Protein AF-A0A7G9GNE5-F1 (afdb_monomer)

Mean predicted aligned error: 10.62 Å

Radius of gyration: 16.74 Å; Cα contacts (8 Å, |Δi|>4): 418; chains: 1; bounding box: 44×51×43 Å

Organism: NCBI:txid2764325

Foldseek 3Di:
DDWDFKWKKKFWDQAQQPFQKKWKAQCPPDDPGGGQDIDGRLRARGKMKMKMWTWDADPVVRDIDIWIKIKIKGFHPVDDDAFPDKDKTWNDFQRQWMWIATPQDIDIAGQPDHGWTWMWMFGHDVPDGGMIMTMGIAHDVVRPDSVRVVVRVCVNSVNDDTDIGIDGPVHDPPPVNDPVVPVPPDDPD

Structure (mmCIF, N/CA/C/O backbone):
data_AF-A0A7G9GNE5-F1
#
_entry.id   AF-A0A7G9GNE5-F1
#
loop_
_atom_site.group_PDB
_atom_site.id
_atom_site.type_symbol
_atom_site.label_atom_id
_atom_site.label_alt_id
_atom_site.label_comp_id
_atom_site.label_asym_id
_atom_site.label_entity_id
_atom_site.label_seq_id
_atom_site.pdbx_PDB_ins_code
_atom_site.Cartn_x
_atom_site.Cartn_y
_atom_site.Cartn_z
_atom_site.occupancy
_atom_site.B_iso_or_equiv
_atom_site.auth_seq_id
_atom_site.auth_comp_id
_atom_site.auth_asym_id
_atom_site.auth_atom_id
_atom_site.pdbx_PDB_model_num
ATOM 1 N N . MET A 1 1 ? 23.390 -4.886 -0.343 1.00 56.59 1 MET A N 1
ATOM 2 C CA . MET A 1 1 ? 22.646 -3.849 -1.077 1.00 56.59 1 MET A CA 1
ATOM 3 C C . MET A 1 1 ? 22.864 -2.515 -0.390 1.00 56.59 1 MET A C 1
ATOM 5 O O . MET A 1 1 ? 22.789 -2.462 0.836 1.00 56.59 1 MET A O 1
ATOM 9 N N . LYS A 1 2 ? 23.207 -1.475 -1.150 1.00 49.84 2 LYS A N 1
ATOM 10 C CA . LYS A 1 2 ? 23.483 -0.126 -0.638 1.00 49.84 2 LYS A CA 1
ATOM 11 C C . LYS A 1 2 ? 22.594 0.885 -1.363 1.00 49.84 2 LYS A C 1
ATOM 13 O O . LYS A 1 2 ? 22.536 0.848 -2.586 1.00 49.84 2 LYS A O 1
ATOM 18 N N . ILE A 1 3 ? 21.954 1.791 -0.624 1.00 51.88 3 ILE A N 1
ATOM 19 C CA . ILE A 1 3 ? 21.181 2.906 -1.195 1.00 51.88 3 ILE A CA 1
ATOM 20 C C . ILE A 1 3 ? 22.150 4.032 -1.576 1.00 51.88 3 ILE A C 1
ATOM 22 O O . ILE A 1 3 ? 23.043 4.382 -0.795 1.00 51.88 3 ILE A O 1
ATOM 26 N N . ILE A 1 4 ? 22.006 4.569 -2.786 1.00 42.31 4 ILE A N 1
ATOM 27 C CA . ILE A 1 4 ? 22.879 5.618 -3.338 1.00 42.31 4 ILE A CA 1
ATOM 28 C C . ILE A 1 4 ? 22.148 6.957 -3.466 1.00 42.31 4 ILE A C 1
ATOM 30 O O . ILE A 1 4 ? 22.751 8.003 -3.231 1.00 42.31 4 ILE A O 1
ATOM 34 N N . HIS A 1 5 ? 20.867 6.931 -3.818 1.00 52.50 5 HIS A N 1
ATOM 35 C CA . HIS A 1 5 ? 20.015 8.109 -3.944 1.00 52.50 5 HIS A CA 1
ATOM 36 C C . HIS A 1 5 ? 18.596 7.739 -3.521 1.00 52.50 5 HIS A C 1
ATOM 38 O O . HIS A 1 5 ? 18.191 6.597 -3.730 1.00 52.50 5 HIS A O 1
ATOM 44 N N . GLN A 1 6 ? 17.865 8.683 -2.936 1.00 48.88 6 GLN A N 1
ATOM 45 C CA . GLN A 1 6 ? 16.481 8.491 -2.531 1.00 48.88 6 GLN A CA 1
ATOM 46 C C . GLN A 1 6 ? 15.666 9.759 -2.853 1.00 48.88 6 GLN A C 1
ATOM 48 O O . GLN A 1 6 ? 16.194 10.874 -2.882 1.00 48.88 6 GLN A O 1
ATOM 53 N N . LYS A 1 7 ? 14.387 9.579 -3.193 1.00 50.56 7 LYS A N 1
ATOM 54 C CA . LYS A 1 7 ? 13.419 10.646 -3.484 1.00 50.56 7 LYS A CA 1
ATOM 55 C C . LYS A 1 7 ? 12.065 10.266 -2.885 1.00 50.56 7 LYS A C 1
ATOM 57 O O . LYS A 1 7 ? 11.635 9.134 -3.076 1.00 50.56 7 LYS A O 1
ATOM 62 N N . VAL A 1 8 ? 11.380 11.193 -2.204 1.00 53.19 8 VAL A N 1
ATOM 63 C CA . VAL A 1 8 ? 10.098 10.918 -1.522 1.00 53.19 8 VAL A CA 1
ATOM 64 C C . VAL A 1 8 ? 9.007 11.923 -1.896 1.00 53.19 8 VAL A C 1
ATOM 66 O O . VAL A 1 8 ? 9.023 13.080 -1.492 1.00 53.19 8 VAL A O 1
ATOM 69 N N . GLU A 1 9 ? 7.972 11.473 -2.586 1.00 51.28 9 GLU A N 1
ATOM 70 C CA . GLU A 1 9 ? 6.743 12.241 -2.797 1.00 51.28 9 GLU A CA 1
ATOM 71 C C . GLU A 1 9 ? 5.750 11.912 -1.681 1.00 51.28 9 GLU A C 1
ATOM 73 O O . GLU A 1 9 ? 5.607 10.749 -1.328 1.00 51.28 9 GLU A O 1
ATOM 78 N N . ALA A 1 10 ? 5.079 12.898 -1.083 1.00 52.22 10 ALA A N 1
ATOM 79 C CA . ALA A 1 10 ? 4.202 12.675 0.067 1.00 52.22 10 ALA A CA 1
ATOM 80 C C . ALA A 1 10 ? 2.921 13.512 -0.004 1.00 52.22 10 ALA A C 1
ATOM 82 O O . ALA A 1 10 ? 2.914 14.672 -0.417 1.00 52.22 10 ALA A O 1
ATOM 83 N N . TYR A 1 11 ? 1.819 12.923 0.458 1.00 58.09 11 TYR A N 1
ATOM 84 C CA . TYR A 1 11 ? 0.476 13.484 0.342 1.00 58.09 11 TYR A CA 1
ATOM 85 C C . TYR A 1 11 ? -0.173 13.628 1.722 1.00 58.09 11 TYR A C 1
ATOM 87 O O . TYR A 1 11 ? -0.801 12.686 2.218 1.00 58.09 11 TYR A O 1
ATOM 95 N N . PRO A 1 12 ? -0.054 14.800 2.366 1.00 49.16 12 PRO A N 1
ATOM 96 C CA . PRO A 1 12 ? -0.695 15.042 3.648 1.00 49.16 12 PRO A CA 1
ATOM 97 C C . PRO A 1 12 ? -2.181 15.359 3.438 1.00 49.16 12 PRO A C 1
ATOM 99 O O . PRO A 1 12 ? -2.558 16.488 3.130 1.00 49.16 12 PRO A O 1
ATOM 102 N N . SER A 1 13 ? -3.051 14.362 3.605 1.00 48.12 13 SER A N 1
ATOM 103 C CA . SER A 1 13 ? -4.505 14.550 3.521 1.00 48.12 13 SER A CA 1
ATOM 104 C C . SER A 1 13 ? -5.177 14.190 4.845 1.00 48.12 13 SER A C 1
ATOM 106 O O . SER A 1 13 ? -5.329 13.026 5.196 1.00 48.12 13 SER A O 1
ATOM 108 N N . ARG A 1 14 ? -5.660 15.193 5.589 1.00 51.28 14 ARG A N 1
ATOM 109 C CA . ARG A 1 14 ? -6.443 14.982 6.824 1.00 51.28 14 ARG A CA 1
ATOM 110 C C . ARG A 1 14 ? -7.908 14.667 6.493 1.00 51.28 14 ARG A C 1
ATOM 112 O O . ARG A 1 14 ? -8.786 15.498 6.728 1.00 51.28 14 ARG A O 1
ATOM 119 N N . ILE A 1 15 ? -8.183 13.486 5.946 1.00 54.56 15 ILE A N 1
ATOM 120 C CA . ILE A 1 15 ? -9.542 13.034 5.599 1.00 54.56 15 ILE A CA 1
ATOM 121 C C . ILE A 1 15 ? -9.921 11.856 6.502 1.00 54.56 15 ILE A C 1
ATOM 123 O O . ILE A 1 15 ? -9.098 10.988 6.771 1.00 54.56 15 ILE A O 1
ATOM 127 N N . ARG A 1 16 ? -11.170 11.831 6.992 1.00 59.22 16 ARG A N 1
ATOM 128 C CA . ARG A 1 16 ? -11.714 10.659 7.694 1.00 59.22 16 ARG A CA 1
ATOM 129 C C . ARG A 1 16 ? -11.625 9.458 6.754 1.00 59.22 16 ARG A C 1
ATOM 131 O O . ARG A 1 16 ? -12.081 9.580 5.619 1.00 59.22 16 ARG A O 1
ATOM 138 N N . LEU A 1 17 ? -11.060 8.345 7.227 1.00 66.94 17 LEU A N 1
ATOM 139 C CA . LEU A 1 17 ? -10.798 7.186 6.382 1.00 66.94 17 LEU A CA 1
ATOM 140 C C . LEU A 1 17 ? -12.105 6.737 5.708 1.00 66.94 17 LEU A C 1
ATOM 142 O O . LEU A 1 17 ? -13.076 6.456 6.418 1.00 66.94 17 LEU A O 1
ATOM 146 N N . PRO A 1 18 ? -12.164 6.715 4.366 1.00 67.81 18 PRO A N 1
ATOM 147 C CA . PRO A 1 18 ? -13.336 6.210 3.675 1.00 67.81 18 PRO A CA 1
ATOM 148 C C . PRO A 1 18 ? -13.385 4.683 3.704 1.00 67.81 18 PRO A C 1
ATOM 150 O O . PRO A 1 18 ? -14.471 4.170 3.512 1.00 67.81 18 PRO A O 1
ATOM 153 N N . VAL A 1 19 ? -12.251 4.009 3.940 1.00 73.12 19 VAL A N 1
ATOM 154 C CA . VAL A 1 19 ? -12.068 2.552 3.892 1.00 73.12 19 VAL A CA 1
ATOM 155 C C . VAL A 1 19 ? -12.397 1.901 5.241 1.00 73.12 19 VAL A C 1
ATOM 157 O O . VAL A 1 19 ? -11.771 2.204 6.255 1.00 73.12 19 VAL A O 1
ATOM 160 N N . ASP A 1 20 ? -13.353 0.984 5.261 1.00 84.38 20 ASP A N 1
ATOM 161 C CA . ASP A 1 20 ? -13.686 0.135 6.412 1.00 84.38 20 ASP A CA 1
ATOM 162 C C . ASP A 1 20 ? -13.191 -1.306 6.218 1.00 84.38 20 ASP A C 1
ATOM 164 O O . ASP A 1 20 ? -12.903 -1.992 7.203 1.00 84.38 20 ASP A O 1
ATOM 168 N N . TYR A 1 21 ? -13.033 -1.726 4.959 1.00 87.81 21 TYR A N 1
ATOM 169 C CA . TYR A 1 21 ? -12.538 -3.034 4.544 1.00 87.81 21 TYR A CA 1
ATOM 170 C C . TYR A 1 21 ? -11.289 -2.901 3.674 1.00 87.81 21 TYR A C 1
ATOM 172 O O . TYR A 1 21 ? -11.277 -2.140 2.708 1.00 87.81 21 TYR A O 1
ATOM 180 N N . LEU A 1 22 ? -10.252 -3.681 3.974 1.00 87.75 22 LEU A N 1
ATOM 181 C CA . LEU A 1 22 ? -9.079 -3.811 3.119 1.00 87.75 22 LEU A CA 1
ATOM 182 C C . LEU A 1 22 ? -8.717 -5.277 2.954 1.00 87.75 22 LEU A C 1
ATOM 184 O O . LEU A 1 22 ? -8.431 -5.977 3.928 1.00 87.75 22 LEU A O 1
ATOM 188 N N . LYS A 1 23 ? -8.631 -5.696 1.701 1.00 88.00 23 LYS A N 1
ATOM 189 C CA . LYS A 1 23 ? -8.057 -6.970 1.315 1.00 88.00 23 LYS A CA 1
ATOM 190 C C . LYS A 1 23 ? -6.971 -6.755 0.279 1.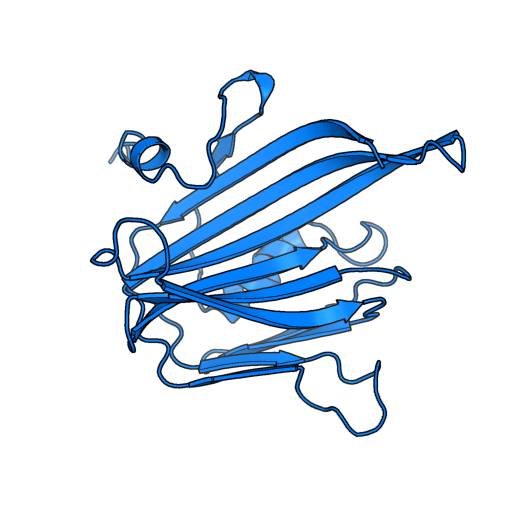00 88.00 23 LYS A C 1
ATOM 192 O O . LYS A 1 23 ? -7.152 -6.013 -0.685 1.00 88.00 23 LYS A O 1
ATOM 197 N N . ILE A 1 24 ? -5.845 -7.427 0.493 1.00 85.12 24 ILE A N 1
ATOM 198 C CA . ILE A 1 24 ? -4.755 -7.492 -0.468 1.00 85.12 24 ILE A CA 1
ATOM 199 C C . ILE A 1 24 ? -4.372 -8.953 -0.666 1.00 85.12 24 ILE A C 1
ATOM 201 O O . ILE A 1 24 ? -4.169 -9.717 0.285 1.00 85.12 24 ILE A O 1
ATOM 205 N N . SER A 1 25 ? -4.327 -9.354 -1.926 1.00 77.44 25 SER A N 1
ATOM 206 C CA . SER A 1 25 ? -4.096 -10.735 -2.321 1.00 77.44 25 SER A CA 1
ATOM 207 C C . SER A 1 25 ? -3.078 -10.839 -3.442 1.00 77.44 25 SER A C 1
ATOM 209 O O . SER A 1 25 ? -3.001 -9.969 -4.309 1.00 77.44 25 SER A O 1
ATOM 211 N N . ASP A 1 26 ? -2.351 -11.953 -3.413 1.00 74.12 26 ASP A N 1
ATOM 212 C CA . ASP A 1 26 ? -1.592 -12.482 -4.536 1.00 74.12 26 ASP A CA 1
ATOM 213 C C . ASP A 1 26 ? -2.190 -13.850 -4.898 1.00 74.12 26 ASP A C 1
ATOM 215 O O . ASP A 1 26 ? -1.860 -14.858 -4.264 1.00 74.12 26 ASP A O 1
ATOM 219 N N . PRO A 1 27 ? -3.110 -13.905 -5.878 1.00 61.09 27 PRO A N 1
ATOM 220 C CA . PRO A 1 27 ? -3.852 -15.124 -6.182 1.00 61.09 27 PRO A CA 1
ATOM 221 C C . PRO A 1 27 ? -3.021 -16.213 -6.876 1.00 61.09 27 PRO A C 1
ATOM 223 O O . PRO A 1 27 ? -3.538 -17.311 -7.079 1.00 61.09 27 PRO A O 1
ATOM 226 N N . ASN A 1 28 ? -1.791 -15.911 -7.311 1.00 61.12 28 ASN A N 1
ATOM 227 C CA . ASN A 1 28 ? -1.019 -16.790 -8.193 1.00 61.12 28 ASN A CA 1
ATOM 228 C C . ASN A 1 28 ? 0.237 -17.379 -7.534 1.00 61.12 28 ASN A C 1
ATOM 230 O O . ASN A 1 28 ? 0.773 -18.346 -8.071 1.00 61.12 28 ASN A O 1
ATOM 234 N N . TYR A 1 29 ? 0.695 -16.840 -6.399 1.00 62.22 29 TYR A N 1
ATOM 235 C CA . TYR A 1 29 ? 1.952 -17.277 -5.777 1.00 62.22 29 TYR A CA 1
ATOM 236 C C . TYR A 1 29 ? 1.849 -18.590 -4.984 1.00 62.22 29 TYR A C 1
ATOM 238 O O . TYR A 1 29 ? 2.735 -19.436 -5.079 1.00 62.22 29 TYR A O 1
ATOM 246 N N . GLU A 1 30 ? 0.758 -18.829 -4.248 1.00 58.97 30 GLU A N 1
ATOM 247 C CA . GLU A 1 30 ? 0.548 -20.114 -3.559 1.00 58.97 30 GLU A CA 1
ATOM 248 C C . GLU A 1 30 ? -0.789 -20.742 -3.944 1.00 58.97 30 GLU A C 1
ATOM 250 O O . GLU A 1 30 ? -1.859 -20.164 -3.739 1.00 58.97 30 GLU A O 1
ATOM 255 N N . GLU A 1 31 ? -0.730 -21.971 -4.464 1.00 57.56 31 GLU A N 1
ATOM 256 C CA . GLU A 1 31 ? -1.912 -22.764 -4.792 1.00 57.56 31 GLU A CA 1
ATOM 257 C C . GLU A 1 31 ? -2.788 -22.938 -3.537 1.00 57.56 31 GLU A C 1
ATOM 259 O O . GLU A 1 31 ? -2.433 -23.639 -2.590 1.00 57.56 31 GLU A O 1
ATOM 264 N N . GLY A 1 32 ? -3.945 -22.269 -3.520 1.00 58.69 32 GLY A N 1
ATOM 265 C CA . GLY A 1 32 ? -4.899 -22.306 -2.407 1.00 58.69 32 GLY A CA 1
ATOM 266 C C . GLY A 1 32 ? -4.837 -21.123 -1.433 1.00 58.69 32 GLY A C 1
ATOM 267 O O . GLY A 1 32 ? -5.717 -21.034 -0.57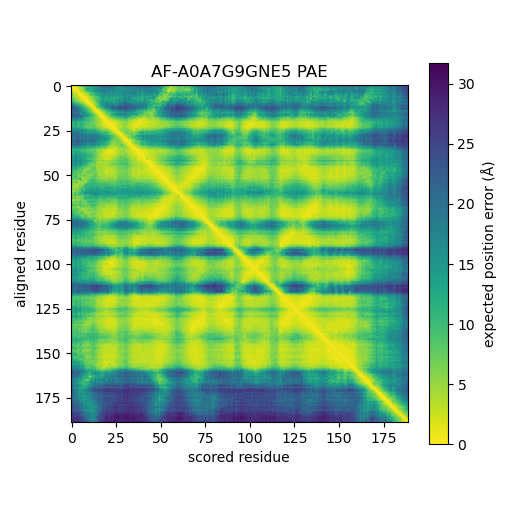4 1.00 58.69 32 GLY A O 1
ATOM 268 N N . VAL A 1 33 ? -3.888 -20.189 -1.575 1.00 62.16 33 VAL A N 1
ATOM 269 C CA . VAL A 1 33 ? -3.875 -18.927 -0.812 1.00 62.16 33 VAL A CA 1
ATOM 270 C C . VAL A 1 33 ? -4.514 -17.830 -1.652 1.00 62.16 33 VAL A C 1
ATOM 272 O O . VAL A 1 33 ? -3.878 -17.187 -2.475 1.00 62.16 33 VAL A O 1
ATOM 275 N N . TRP A 1 34 ? -5.810 -17.617 -1.435 1.00 63.19 34 TRP A N 1
ATOM 276 C CA . TRP A 1 34 ? -6.558 -16.565 -2.130 1.00 63.19 34 TRP A CA 1
ATOM 277 C C . TRP A 1 34 ? -6.315 -15.174 -1.526 1.00 63.19 34 TRP A C 1
ATOM 279 O O . TRP A 1 34 ? -6.603 -14.166 -2.160 1.00 63.19 34 TRP A O 1
ATOM 289 N N . CYS A 1 35 ? -5.837 -15.098 -0.281 1.00 75.50 35 CYS A N 1
ATOM 290 C CA . CYS A 1 35 ? -5.766 -13.851 0.468 1.00 75.50 35 CYS A CA 1
ATOM 291 C C . CYS A 1 35 ? -4.549 -13.813 1.391 1.00 75.50 35 CYS A C 1
ATOM 293 O O . CYS A 1 35 ? -4.325 -14.753 2.153 1.00 75.50 35 CYS A O 1
ATOM 295 N N . ARG A 1 36 ? -3.787 -12.716 1.326 1.00 80.62 36 ARG A N 1
ATOM 296 C CA . ARG A 1 36 ? -2.565 -12.501 2.117 1.00 80.62 36 ARG A CA 1
ATOM 297 C C . ARG A 1 36 ? -2.813 -11.572 3.294 1.00 80.62 36 ARG A C 1
ATOM 299 O O . ARG A 1 36 ? -2.292 -11.794 4.382 1.00 80.62 36 ARG A O 1
ATOM 306 N N . TYR A 1 37 ? -3.674 -10.586 3.084 1.00 87.88 37 TYR A N 1
ATOM 307 C CA . TYR A 1 37 ? -4.142 -9.686 4.117 1.00 87.88 37 TYR A CA 1
ATOM 308 C C . TYR A 1 37 ? -5.620 -9.396 3.926 1.00 87.88 37 TYR A C 1
ATOM 310 O O . TYR A 1 37 ? -6.056 -9.067 2.826 1.00 87.88 37 TYR A O 1
ATOM 318 N N . GLU A 1 38 ? -6.377 -9.503 5.009 1.00 90.81 38 GLU A N 1
ATOM 319 C CA . GLU A 1 38 ? -7.779 -9.121 5.057 1.00 90.81 38 GLU A CA 1
ATOM 320 C C . GLU A 1 38 ? -8.080 -8.521 6.422 1.00 90.81 38 GLU A C 1
ATOM 322 O O . GLU A 1 38 ? -7.744 -9.100 7.465 1.00 90.81 38 GLU A O 1
ATOM 327 N N . LYS A 1 39 ? -8.702 -7.346 6.416 1.00 90.88 39 LYS A N 1
ATOM 328 C CA . LYS A 1 39 ? -9.085 -6.655 7.635 1.00 90.88 39 LYS A CA 1
ATOM 329 C C . LYS A 1 39 ? -10.368 -5.868 7.442 1.00 90.88 39 LYS A C 1
ATOM 331 O O . LYS A 1 39 ? -10.498 -5.074 6.517 1.00 90.88 39 LYS A O 1
ATOM 336 N N . ASP A 1 40 ? -11.273 -6.064 8.390 1.00 90.12 40 ASP A N 1
ATOM 337 C CA . ASP A 1 40 ? -12.519 -5.319 8.527 1.00 90.12 40 ASP A CA 1
ATOM 338 C C . ASP A 1 40 ? -12.438 -4.321 9.687 1.00 90.12 40 ASP A C 1
ATOM 340 O O . ASP A 1 40 ? -11.659 -4.500 10.631 1.00 90.12 40 ASP A O 1
ATOM 344 N N . ASN A 1 41 ? -13.350 -3.347 9.687 1.00 84.38 41 ASN A N 1
ATOM 345 C CA . ASN A 1 41 ? -13.538 -2.359 10.750 1.00 84.38 41 ASN A CA 1
ATOM 346 C C . ASN A 1 41 ? -12.265 -1.542 11.038 1.00 84.38 41 ASN A C 1
ATOM 348 O O . ASN A 1 41 ? -11.922 -1.309 12.201 1.00 84.38 41 ASN A O 1
ATOM 352 N N . ILE A 1 42 ? -11.553 -1.119 9.988 1.00 83.56 42 ILE A N 1
ATOM 353 C CA . ILE A 1 42 ? -10.234 -0.470 10.100 1.00 83.56 42 ILE A CA 1
ATOM 354 C C . ILE A 1 42 ? -10.295 0.870 10.861 1.00 83.56 42 ILE A C 1
ATOM 356 O O . ILE A 1 42 ? -9.324 1.228 11.520 1.00 83.56 42 ILE A O 1
ATOM 360 N N . GLN A 1 43 ? -11.435 1.574 10.856 1.00 76.50 43 GLN A N 1
ATOM 361 C CA . GLN A 1 43 ? -11.746 2.748 11.700 1.00 76.50 43 GLN A CA 1
ATOM 362 C C . GLN A 1 43 ? -10.561 3.701 11.997 1.00 76.50 43 GLN A C 1
ATOM 364 O O . GLN A 1 43 ? -10.278 4.027 13.155 1.00 76.50 43 GLN A O 1
ATOM 369 N N . MET A 1 44 ? -9.902 4.198 10.946 1.00 82.25 44 MET A N 1
ATOM 370 C CA . MET A 1 44 ? -8.871 5.242 11.051 1.00 82.25 44 MET A CA 1
ATOM 371 C C . MET A 1 44 ? -9.439 6.629 10.736 1.00 82.25 44 MET A C 1
ATOM 373 O O . MET A 1 44 ? -10.534 6.777 10.186 1.00 82.25 44 MET A O 1
ATOM 377 N N . ASP A 1 45 ? -8.702 7.677 11.090 1.00 74.31 45 ASP A N 1
ATOM 378 C CA . ASP A 1 45 ? -9.122 9.060 10.849 1.00 74.31 45 ASP A CA 1
ATOM 379 C C . ASP A 1 45 ? -8.117 9.874 10.027 1.00 74.31 45 ASP A C 1
ATOM 381 O O . ASP A 1 45 ? -8.362 11.059 9.786 1.00 74.31 45 ASP A O 1
ATOM 385 N N . SER A 1 46 ? -7.025 9.254 9.584 1.00 76.06 46 SER A N 1
ATOM 386 C CA . SER A 1 46 ? -5.995 9.856 8.749 1.00 76.06 46 SER A CA 1
ATOM 387 C C . SER A 1 46 ? -5.512 8.872 7.687 1.00 76.06 46 SER A C 1
ATOM 389 O O . SER A 1 46 ? -5.420 7.668 7.935 1.00 76.06 46 SER A O 1
ATOM 391 N N . ILE A 1 47 ? -5.189 9.409 6.513 1.00 77.25 47 ILE A N 1
ATOM 392 C CA . ILE A 1 47 ? -4.534 8.687 5.429 1.00 77.25 47 ILE A CA 1
ATOM 393 C C . ILE A 1 47 ? -3.403 9.541 4.867 1.00 77.25 47 ILE A C 1
ATOM 395 O O . ILE A 1 47 ? -3.575 10.724 4.568 1.00 77.25 47 ILE A O 1
ATOM 399 N N . GLN A 1 48 ? -2.243 8.929 4.716 1.00 76.00 48 GLN A N 1
ATOM 400 C CA . GLN A 1 48 ? -1.086 9.506 4.062 1.00 76.00 48 GLN A CA 1
ATOM 401 C C . GLN A 1 48 ? -0.648 8.549 2.969 1.00 76.00 48 GLN A C 1
ATOM 403 O O . GLN A 1 48 ? -0.610 7.339 3.171 1.00 76.00 48 GLN A O 1
ATOM 408 N N . VAL A 1 49 ? -0.324 9.095 1.808 1.00 76.00 49 VAL A N 1
ATOM 409 C CA . VAL A 1 49 ? 0.232 8.316 0.707 1.00 76.00 49 VAL A CA 1
ATOM 410 C C . VAL A 1 49 ? 1.586 8.916 0.369 1.00 76.00 49 VAL A C 1
ATOM 412 O O . VAL A 1 49 ? 1.738 10.136 0.406 1.00 76.00 49 VAL A O 1
ATOM 415 N N . MET A 1 50 ? 2.579 8.078 0.115 1.00 76.62 50 MET A N 1
ATOM 416 C CA . MET A 1 50 ? 3.928 8.492 -0.233 1.00 76.62 50 MET A CA 1
ATOM 417 C C . MET A 1 50 ? 4.469 7.603 -1.341 1.00 76.62 50 MET A C 1
ATOM 419 O O . MET A 1 50 ? 4.135 6.428 -1.394 1.00 76.62 50 MET A O 1
ATOM 423 N N . VAL A 1 51 ? 5.302 8.151 -2.210 1.00 77.50 51 VAL A N 1
ATOM 424 C CA . VAL A 1 51 ? 6.033 7.408 -3.234 1.00 77.50 51 VAL A CA 1
ATOM 425 C C . VAL A 1 51 ? 7.506 7.605 -2.949 1.00 77.50 51 VAL A C 1
ATOM 427 O O . VAL A 1 51 ? 7.959 8.738 -2.827 1.00 77.50 51 VAL A O 1
ATOM 430 N N . LYS A 1 52 ? 8.246 6.519 -2.809 1.00 77.56 52 LYS A N 1
ATOM 431 C CA . LYS A 1 52 ? 9.665 6.528 -2.502 1.00 77.56 52 LYS A CA 1
ATOM 432 C C . LYS A 1 52 ? 10.417 5.875 -3.648 1.00 77.56 52 LYS A C 1
ATOM 434 O O . LYS A 1 52 ? 10.152 4.726 -3.969 1.00 77.56 52 LYS A O 1
ATOM 439 N N . HIS A 1 53 ? 11.370 6.585 -4.232 1.00 79.50 53 HIS A N 1
ATOM 440 C CA . HIS A 1 53 ? 12.324 6.021 -5.182 1.00 79.50 53 HIS A CA 1
ATOM 441 C C . HIS A 1 53 ? 13.675 5.884 -4.504 1.00 79.50 53 HIS A C 1
ATOM 443 O O . HIS A 1 53 ? 14.122 6.816 -3.841 1.00 79.50 53 HIS A O 1
ATOM 449 N N . GLU A 1 54 ? 14.331 4.749 -4.687 1.00 77.19 54 GLU A N 1
ATOM 450 C CA . GLU A 1 54 ? 15.681 4.476 -4.215 1.00 77.19 54 GLU A CA 1
ATOM 451 C C . GLU A 1 54 ? 16.525 3.920 -5.357 1.00 77.19 54 GLU A C 1
ATOM 453 O O . GLU A 1 54 ? 16.153 2.936 -5.989 1.00 77.19 54 GLU A O 1
ATOM 458 N N . THR A 1 55 ? 17.705 4.489 -5.585 1.00 77.38 55 THR A N 1
ATOM 459 C CA . THR A 1 55 ? 18.713 3.840 -6.426 1.00 77.38 55 THR A CA 1
ATOM 460 C C . THR A 1 55 ? 19.501 2.872 -5.554 1.00 77.38 55 THR A C 1
ATOM 462 O O . THR A 1 55 ? 20.266 3.284 -4.669 1.00 77.38 55 THR A O 1
ATOM 465 N N . MET A 1 56 ? 19.315 1.582 -5.800 1.00 76.06 56 MET A N 1
ATOM 466 C CA . MET A 1 56 ? 19.982 0.490 -5.106 1.00 76.06 56 MET A CA 1
ATOM 467 C C . MET A 1 56 ? 21.204 0.034 -5.900 1.00 76.06 56 MET A C 1
ATOM 469 O O . MET A 1 56 ? 21.185 -0.018 -7.127 1.00 76.06 56 MET A O 1
ATOM 473 N N . TYR A 1 57 ? 22.281 -0.304 -5.195 1.00 74.88 57 TYR A N 1
ATOM 474 C CA . TYR A 1 57 ? 23.467 -0.930 -5.772 1.00 74.88 57 TYR A CA 1
ATOM 475 C C . TYR A 1 57 ? 23.701 -2.301 -5.152 1.00 74.88 57 TYR A C 1
ATOM 477 O O . TYR A 1 57 ? 23.818 -2.444 -3.920 1.00 74.88 57 TYR A O 1
ATOM 485 N N . ASP A 1 58 ? 23.755 -3.303 -6.024 1.00 79.06 58 ASP A N 1
ATOM 486 C CA . ASP A 1 58 ? 24.131 -4.661 -5.678 1.00 79.06 58 ASP A CA 1
ATOM 487 C C . ASP A 1 58 ? 25.647 -4.819 -5.821 1.00 79.06 58 ASP A C 1
ATOM 489 O O . ASP A 1 58 ? 26.203 -4.879 -6.915 1.00 79.06 58 ASP A O 1
ATOM 493 N N . GLU A 1 59 ? 26.327 -4.893 -4.678 1.00 79.31 59 GLU A N 1
ATOM 494 C CA . GLU A 1 59 ? 27.777 -5.075 -4.620 1.00 79.31 59 GLU A CA 1
ATOM 495 C C . GLU A 1 59 ? 28.231 -6.447 -5.146 1.00 79.31 59 GLU A C 1
ATOM 497 O O . GLU A 1 59 ? 29.399 -6.595 -5.504 1.00 79.31 59 GLU A O 1
ATOM 502 N N . GLN A 1 60 ? 27.356 -7.462 -5.161 1.00 81.06 60 GLN A N 1
ATOM 503 C CA . GLN A 1 60 ? 27.707 -8.805 -5.633 1.00 81.06 60 GLN A CA 1
ATOM 504 C C . GLN A 1 60 ? 27.695 -8.891 -7.156 1.00 81.06 60 GLN A C 1
ATOM 506 O O . GLN A 1 60 ? 28.562 -9.542 -7.740 1.00 81.06 60 GLN A O 1
ATOM 511 N N . GLU A 1 61 ? 26.727 -8.231 -7.783 1.00 80.75 61 GLU A N 1
ATOM 512 C CA . GLU A 1 61 ? 26.533 -8.256 -9.232 1.00 80.75 61 GLU A CA 1
ATOM 513 C C . GLU A 1 61 ? 27.068 -6.995 -9.943 1.00 80.75 61 GLU A C 1
ATOM 515 O O . GLU A 1 61 ? 27.066 -6.942 -11.170 1.00 80.75 61 GLU A O 1
ATOM 520 N N . ASP A 1 62 ? 27.586 -6.014 -9.190 1.00 84.00 62 ASP A N 1
ATOM 521 C CA . ASP A 1 62 ? 28.152 -4.747 -9.686 1.00 84.00 62 ASP A CA 1
ATOM 522 C C . ASP A 1 62 ? 27.196 -3.997 -10.634 1.00 84.00 62 ASP A C 1
ATOM 524 O O . ASP A 1 62 ? 27.594 -3.457 -11.669 1.00 84.00 62 ASP A O 1
ATOM 528 N N . TYR A 1 63 ? 25.908 -3.968 -10.280 1.00 80.56 63 TYR A N 1
ATOM 529 C CA . TYR A 1 63 ? 24.883 -3.214 -11.002 1.00 80.56 63 TYR A CA 1
ATOM 530 C C . TYR A 1 63 ? 24.064 -2.336 -10.057 1.00 80.56 63 TYR A C 1
ATOM 532 O O . TYR A 1 63 ? 23.946 -2.593 -8.857 1.00 80.56 63 TYR A O 1
ATOM 540 N N . SER A 1 64 ? 23.504 -1.269 -10.622 1.00 79.38 64 SER A N 1
ATOM 541 C CA . SER A 1 64 ? 22.549 -0.397 -9.949 1.00 79.38 64 SER A CA 1
ATOM 542 C C . SER A 1 64 ? 21.196 -0.462 -10.635 1.00 79.38 64 SER A C 1
ATOM 544 O O . SER A 1 64 ? 21.141 -0.504 -11.866 1.00 79.38 64 SER A O 1
ATOM 546 N N . TYR A 1 65 ? 20.130 -0.398 -9.850 1.00 76.81 65 TYR A N 1
ATOM 547 C CA . TYR A 1 65 ? 18.758 -0.326 -10.334 1.00 76.81 65 TYR A CA 1
ATOM 548 C C . TYR A 1 65 ? 17.951 0.668 -9.501 1.00 76.81 65 TYR A C 1
ATOM 550 O O . TYR A 1 65 ? 18.272 0.919 -8.338 1.00 76.81 65 TYR A O 1
ATOM 558 N N . ASP A 1 66 ? 16.918 1.238 -10.113 1.00 77.12 66 ASP A N 1
ATOM 559 C CA . ASP A 1 66 ? 15.982 2.126 -9.435 1.00 77.12 66 ASP A CA 1
ATOM 560 C C . ASP A 1 66 ? 14.786 1.308 -8.942 1.00 77.12 66 ASP A C 1
ATOM 562 O O . ASP A 1 66 ? 14.165 0.566 -9.700 1.00 77.12 66 ASP A O 1
ATOM 566 N N . TYR A 1 67 ? 14.488 1.429 -7.654 1.00 78.88 67 TYR A N 1
ATOM 567 C CA . TYR A 1 67 ? 13.357 0.803 -6.986 1.00 78.88 67 TYR A CA 1
ATOM 568 C C . TYR A 1 67 ? 12.356 1.881 -6.582 1.00 78.88 67 TYR A C 1
ATOM 570 O O . TYR A 1 67 ? 12.718 2.840 -5.903 1.00 78.88 67 TYR A O 1
ATOM 578 N N . GLY A 1 68 ? 11.104 1.732 -7.001 1.00 80.12 68 GLY A N 1
ATOM 579 C CA . GLY A 1 68 ? 10.000 2.586 -6.579 1.00 80.12 68 GLY A CA 1
ATOM 580 C C . GLY A 1 68 ? 9.079 1.850 -5.611 1.00 80.12 68 GLY A C 1
ATOM 581 O O . GLY A 1 68 ? 8.770 0.681 -5.822 1.00 80.12 68 GLY A O 1
ATOM 582 N N . GLU A 1 69 ? 8.588 2.534 -4.583 1.00 83.31 69 GLU A N 1
ATOM 583 C CA . GLU A 1 69 ? 7.643 2.003 -3.602 1.00 83.31 69 GLU A CA 1
ATOM 584 C C . GLU A 1 69 ? 6.544 3.019 -3.287 1.00 83.31 69 GLU A C 1
ATOM 586 O O . GLU A 1 69 ? 6.807 4.164 -2.926 1.00 83.31 69 GLU A O 1
ATOM 591 N N . LEU A 1 70 ? 5.293 2.585 -3.382 1.00 84.50 70 LEU A N 1
ATOM 592 C CA . LEU A 1 70 ? 4.131 3.299 -2.881 1.00 84.50 70 LEU A CA 1
ATOM 593 C C . LEU A 1 70 ? 3.851 2.870 -1.439 1.00 84.50 70 LEU A C 1
ATOM 595 O O . LEU A 1 70 ? 3.604 1.700 -1.153 1.00 84.50 70 LEU A O 1
ATOM 599 N N . ILE A 1 71 ? 3.814 3.846 -0.542 1.00 84.69 71 ILE A N 1
ATOM 600 C CA . ILE A 1 71 ? 3.518 3.683 0.876 1.00 84.69 71 ILE A CA 1
ATOM 601 C C . ILE A 1 71 ? 2.167 4.334 1.163 1.00 84.69 71 ILE A C 1
ATOM 603 O O . ILE A 1 71 ? 2.010 5.545 1.023 1.00 84.69 71 ILE A O 1
ATOM 607 N N . VAL A 1 72 ? 1.188 3.556 1.611 1.00 83.94 72 VAL A N 1
ATOM 608 C CA . VAL A 1 72 ? -0.097 4.058 2.113 1.00 83.94 72 VAL A CA 1
ATOM 609 C C . VAL A 1 72 ? -0.162 3.828 3.618 1.00 83.94 72 VAL A C 1
ATOM 611 O O . VAL A 1 72 ? -0.237 2.697 4.082 1.00 83.94 72 VAL A O 1
ATOM 614 N N . SER A 1 73 ? -0.159 4.908 4.389 1.00 84.12 73 SER A N 1
ATOM 615 C CA . SER A 1 73 ? -0.264 4.907 5.846 1.00 84.12 73 SER A CA 1
ATOM 616 C C . SER A 1 73 ? -1.674 5.314 6.263 1.00 84.12 73 SER A C 1
ATOM 618 O O . SER A 1 73 ? -2.130 6.425 5.986 1.00 84.12 73 SER A O 1
ATOM 620 N N . LEU A 1 74 ? -2.378 4.405 6.929 1.00 85.00 74 LEU A N 1
ATOM 621 C CA . LEU A 1 74 ? -3.667 4.634 7.571 1.00 85.00 74 LEU A CA 1
ATOM 622 C C . LEU A 1 74 ? -3.410 4.755 9.067 1.00 85.00 74 LEU A C 1
ATOM 624 O O . LEU A 1 74 ? -2.881 3.824 9.669 1.00 85.00 74 LEU A O 1
ATOM 628 N N . SER A 1 75 ? -3.780 5.865 9.694 1.00 82.50 75 SER A N 1
ATOM 629 C CA . SER A 1 75 ? -3.491 6.066 11.115 1.00 82.50 75 SER A CA 1
ATOM 630 C C . SER A 1 75 ? -4.639 6.714 11.867 1.00 82.50 75 SER A C 1
ATOM 632 O O . SER A 1 75 ? -5.496 7.402 11.305 1.00 82.50 75 SER A O 1
ATOM 634 N N . ASN A 1 76 ? -4.657 6.469 13.172 1.00 76.56 76 ASN A N 1
ATOM 635 C CA . ASN A 1 76 ? -5.543 7.143 14.096 1.00 76.56 76 ASN A CA 1
ATOM 636 C C . ASN A 1 76 ? -4.731 8.155 14.917 1.00 76.56 76 ASN A C 1
ATOM 638 O O . ASN A 1 76 ? -3.837 7.789 15.681 1.00 76.56 76 ASN A O 1
ATOM 642 N N . ARG A 1 77 ? -5.059 9.441 14.751 1.00 64.94 77 ARG A N 1
ATOM 643 C CA . ARG A 1 77 ? -4.288 10.606 15.235 1.00 64.94 77 ARG A CA 1
ATOM 644 C C . ARG A 1 77 ? -4.018 10.642 16.739 1.00 64.94 77 ARG A C 1
ATOM 646 O O . ARG A 1 77 ? -3.194 11.428 17.205 1.00 64.94 77 ARG A O 1
ATOM 653 N N . TYR A 1 78 ? -4.762 9.871 17.528 1.00 63.56 78 TYR A N 1
ATOM 654 C CA . TYR A 1 78 ? -4.626 9.875 18.983 1.00 63.56 78 TYR A CA 1
ATOM 655 C C . TYR A 1 78 ? -3.474 9.001 19.492 1.00 63.56 78 TYR A C 1
ATOM 657 O O . TYR A 1 78 ? -3.122 9.101 20.670 1.00 63.56 78 TYR A O 1
ATOM 665 N N . TRP A 1 79 ? -2.882 8.167 18.637 1.00 66.94 79 TRP A N 1
ATOM 666 C CA . TRP A 1 79 ? -1.789 7.279 19.016 1.00 66.94 79 TRP A CA 1
ATOM 667 C C . TRP A 1 79 ? -0.450 7.927 18.687 1.00 66.94 79 TRP A C 1
ATOM 669 O O . TRP A 1 79 ? -0.052 8.004 17.533 1.00 66.94 79 TRP A O 1
ATOM 679 N N . LYS A 1 80 ? 0.226 8.425 19.726 1.00 63.25 80 LYS A N 1
ATOM 680 C CA . LYS A 1 80 ? 1.568 9.008 19.633 1.00 63.25 80 LYS A CA 1
ATOM 681 C C . LYS A 1 80 ? 2.583 8.113 20.335 1.00 63.25 80 LYS A C 1
ATOM 683 O O . LYS A 1 80 ? 2.278 7.554 21.390 1.00 63.25 80 LYS A O 1
ATOM 688 N N . GLY A 1 81 ? 3.798 8.065 19.793 1.00 69.12 81 GLY A N 1
ATOM 689 C CA . GLY A 1 81 ? 4.926 7.309 20.338 1.00 69.12 81 GLY A CA 1
ATOM 690 C C . GLY A 1 81 ? 5.117 5.939 19.687 1.00 69.12 81 GLY A C 1
ATOM 691 O O . GLY A 1 81 ? 4.476 5.617 18.687 1.00 69.12 81 GLY A O 1
ATOM 692 N N . GLU A 1 82 ? 6.009 5.149 20.281 1.00 78.50 82 GLU A N 1
ATOM 693 C CA . GLU A 1 82 ? 6.380 3.824 19.782 1.00 78.50 82 GLU A CA 1
ATOM 694 C C . GLU A 1 82 ? 5.220 2.823 19.911 1.00 78.50 82 GLU A C 1
ATOM 696 O O . GLU A 1 82 ? 4.592 2.743 20.980 1.00 78.50 82 GLU A O 1
ATOM 701 N N . PRO A 1 83 ? 4.937 2.031 18.864 1.00 85.19 83 PRO A N 1
ATOM 702 C CA . PRO A 1 83 ? 4.021 0.905 18.952 1.00 85.19 83 PRO A CA 1
ATOM 703 C C . PRO A 1 83 ? 4.438 -0.074 20.053 1.00 85.19 83 PRO A C 1
ATOM 705 O O . PRO A 1 83 ? 5.612 -0.346 20.290 1.00 85.19 83 PRO A O 1
ATOM 708 N N . THR A 1 84 ? 3.453 -0.660 20.728 1.00 90.88 84 THR A N 1
ATOM 709 C CA . THR A 1 84 ? 3.699 -1.730 21.711 1.00 90.88 84 THR A CA 1
ATOM 710 C C . THR A 1 84 ? 3.877 -3.100 21.064 1.00 90.88 84 THR A C 1
ATOM 712 O O . THR A 1 84 ? 4.451 -3.997 21.680 1.00 90.88 84 THR A O 1
ATOM 715 N N . ALA A 1 85 ? 3.353 -3.273 19.850 1.00 91.31 85 ALA A N 1
ATOM 716 C CA . ALA A 1 85 ? 3.503 -4.473 19.046 1.00 91.31 85 ALA A CA 1
ATOM 717 C C . ALA A 1 85 ? 3.310 -4.140 17.566 1.00 91.31 85 ALA A C 1
ATOM 719 O O . ALA A 1 85 ? 2.539 -3.242 17.220 1.00 91.31 85 ALA A O 1
ATOM 720 N N . GLU A 1 86 ? 3.963 -4.920 16.716 1.00 92.31 86 GLU A N 1
ATOM 721 C CA . GLU A 1 86 ? 3.857 -4.830 15.265 1.00 92.31 86 GLU A CA 1
ATOM 722 C C . GLU A 1 86 ? 3.563 -6.210 14.687 1.00 92.31 86 GLU A C 1
ATOM 724 O O . GLU A 1 86 ? 3.977 -7.236 15.245 1.00 92.31 86 GLU A O 1
ATOM 729 N N . LYS A 1 87 ? 2.804 -6.239 13.595 1.00 92.88 87 LYS A N 1
ATOM 730 C CA . LYS A 1 87 ? 2.542 -7.453 12.825 1.00 92.88 87 LYS A CA 1
ATOM 731 C C . LYS A 1 87 ? 2.727 -7.157 11.354 1.00 92.88 87 LYS A C 1
ATOM 733 O O . LYS A 1 87 ? 1.987 -6.356 10.792 1.00 92.88 87 LYS A O 1
ATOM 738 N N . GLU A 1 88 ? 3.669 -7.861 10.754 1.00 90.25 88 GLU A N 1
ATOM 739 C CA . GLU A 1 88 ? 3.932 -7.793 9.329 1.00 90.25 88 GLU A CA 1
ATOM 740 C C . GLU A 1 88 ? 3.233 -8.946 8.607 1.00 90.25 88 GLU A C 1
ATOM 742 O O . GLU A 1 88 ? 3.262 -10.097 9.054 1.00 90.25 88 GLU A O 1
ATOM 747 N N . TYR A 1 89 ? 2.583 -8.610 7.500 1.00 86.56 89 TYR A N 1
ATOM 748 C CA . TYR A 1 89 ? 1.959 -9.538 6.576 1.00 86.56 89 TYR A CA 1
ATOM 749 C C . TYR A 1 89 ? 2.622 -9.336 5.221 1.00 86.56 89 TYR A C 1
ATOM 751 O O . TYR A 1 89 ? 2.430 -8.307 4.572 1.00 86.56 89 TYR A O 1
ATOM 759 N N . GLU A 1 90 ? 3.398 -10.324 4.797 1.00 81.19 90 GLU A N 1
ATOM 760 C CA . GLU A 1 90 ? 3.970 -10.349 3.458 1.00 81.19 90 GLU A CA 1
ATOM 761 C C . GLU A 1 90 ? 2.837 -10.589 2.447 1.00 81.19 90 GLU A C 1
ATOM 763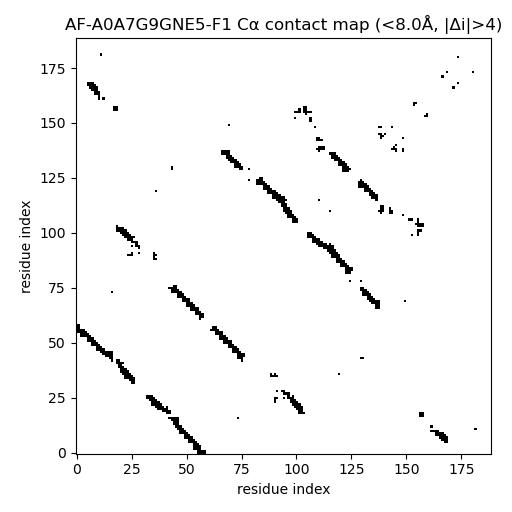 O O . GLU A 1 90 ? 2.166 -11.626 2.453 1.00 81.19 90 GLU A O 1
ATOM 768 N N . ILE A 1 91 ? 2.587 -9.591 1.603 1.00 75.44 91 ILE A N 1
ATOM 769 C CA . ILE A 1 91 ? 1.586 -9.633 0.529 1.00 75.44 91 ILE A CA 1
ATOM 770 C C . ILE A 1 91 ? 2.154 -10.331 -0.700 1.00 75.44 91 ILE A C 1
ATOM 772 O O . ILE A 1 91 ? 1.420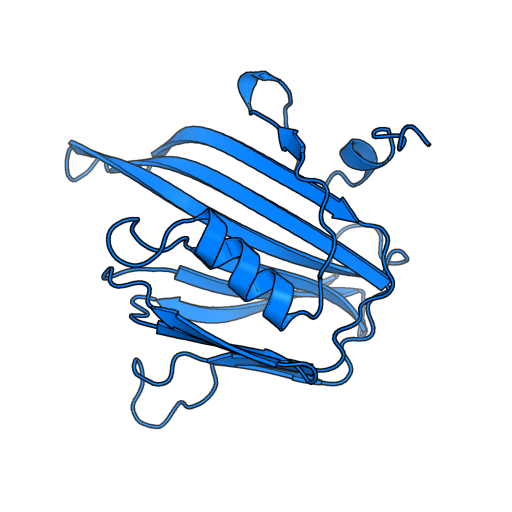 -10.996 -1.427 1.00 75.44 91 ILE A O 1
ATOM 776 N N . GLY A 1 92 ? 3.472 -10.283 -0.840 1.00 61.88 92 GLY A N 1
ATOM 777 C CA . GLY A 1 92 ? 4.223 -11.339 -1.477 1.00 61.88 92 GLY A CA 1
ATOM 778 C C . GLY A 1 92 ? 5.642 -10.914 -1.804 1.00 61.88 92 GLY A C 1
ATOM 779 O O . GLY A 1 92 ? 6.001 -9.738 -1.757 1.00 61.88 92 GLY A O 1
ATOM 780 N N . VAL A 1 93 ? 6.429 -11.940 -2.080 1.00 50.62 93 VAL A N 1
ATOM 781 C CA . VAL A 1 93 ? 7.760 -11.914 -2.668 1.00 50.62 93 VAL A CA 1
ATOM 782 C C . VAL A 1 93 ? 7.526 -12.525 -4.041 1.00 50.62 93 VAL A C 1
ATOM 784 O O . VAL A 1 93 ? 6.921 -13.592 -4.082 1.00 50.62 93 VAL A O 1
ATOM 787 N N . ASP A 1 94 ? 7.950 -11.892 -5.137 1.00 54.22 94 ASP A N 1
ATOM 788 C CA . ASP A 1 94 ? 7.776 -12.469 -6.489 1.00 54.22 94 ASP A CA 1
ATOM 789 C C . ASP A 1 94 ? 6.340 -12.377 -7.053 1.00 54.22 94 ASP A C 1
ATOM 791 O O . ASP A 1 94 ? 5.901 -13.204 -7.855 1.00 54.22 94 ASP A O 1
ATOM 795 N N . THR A 1 95 ? 5.564 -11.374 -6.624 1.00 54.31 95 THR A N 1
ATOM 796 C CA . THR A 1 95 ? 4.165 -11.245 -7.053 1.00 54.31 95 THR A CA 1
ATOM 797 C C . THR A 1 95 ? 4.101 -10.719 -8.483 1.00 54.31 95 THR A C 1
ATOM 799 O O . THR A 1 95 ? 4.533 -9.595 -8.730 1.00 54.31 95 THR A O 1
ATOM 802 N N . ALA A 1 96 ? 3.510 -11.474 -9.413 1.00 58.09 96 ALA A N 1
ATOM 803 C CA . ALA A 1 96 ? 3.216 -11.004 -10.776 1.00 58.09 96 ALA A CA 1
ATOM 804 C C . ALA A 1 96 ? 1.956 -10.111 -10.849 1.00 58.09 96 ALA A C 1
ATOM 806 O O . ALA A 1 96 ? 1.674 -9.501 -11.888 1.00 58.09 96 ALA A O 1
ATOM 807 N N . ARG A 1 97 ? 1.159 -10.082 -9.767 1.00 72.00 97 ARG A N 1
ATOM 808 C CA . ARG A 1 97 ? -0.083 -9.311 -9.671 1.00 72.00 97 ARG A CA 1
ATOM 809 C C . ARG A 1 97 ? -0.476 -9.018 -8.218 1.00 72.00 97 ARG A C 1
ATOM 811 O O . ARG A 1 97 ? -0.556 -9.945 -7.418 1.00 72.00 97 ARG A O 1
ATOM 818 N N . TYR A 1 98 ? -0.879 -7.780 -7.934 1.00 76.00 98 TYR A N 1
ATOM 819 C CA . TYR A 1 98 ? -1.659 -7.421 -6.747 1.00 76.00 98 TYR A CA 1
ATOM 820 C C . TYR A 1 98 ? -3.154 -7.386 -7.064 1.00 76.00 98 TYR A C 1
ATOM 822 O O . TYR A 1 98 ? -3.577 -6.824 -8.074 1.00 76.00 98 TYR A O 1
ATOM 830 N N . GLU A 1 99 ? -3.978 -7.916 -6.170 1.00 83.69 99 GLU A N 1
ATOM 831 C CA . GLU A 1 99 ? -5.408 -7.606 -6.122 1.00 83.69 99 GLU A CA 1
ATOM 832 C C . GLU A 1 99 ? -5.694 -6.857 -4.820 1.00 83.69 99 GLU A C 1
ATOM 834 O O . GLU A 1 99 ? -5.507 -7.410 -3.734 1.00 83.69 99 GLU A O 1
ATOM 839 N N . ILE A 1 100 ? -6.135 -5.603 -4.953 1.00 85.94 100 ILE A N 1
ATOM 840 C CA . ILE A 1 100 ? -6.543 -4.733 -3.846 1.00 85.94 100 ILE A CA 1
ATOM 841 C C . ILE A 1 100 ? -8.058 -4.580 -3.911 1.00 85.94 100 ILE A C 1
ATOM 843 O O . ILE A 1 100 ? -8.616 -4.212 -4.948 1.00 85.94 100 ILE A O 1
ATOM 847 N N . GLU A 1 101 ? -8.722 -4.842 -2.796 1.00 88.12 101 GLU A N 1
ATOM 848 C CA . GLU A 1 101 ? -10.170 -4.768 -2.668 1.00 88.12 101 GLU A CA 1
ATOM 849 C C . GLU A 1 101 ? -10.538 -3.972 -1.412 1.00 88.12 101 GLU A C 1
ATOM 851 O O . GLU A 1 101 ? -9.990 -4.192 -0.331 1.00 88.12 101 GLU A O 1
ATOM 856 N N . THR A 1 102 ? -11.465 -3.031 -1.572 1.00 86.56 102 THR A N 1
ATOM 857 C CA . THR A 1 102 ? -12.137 -2.319 -0.480 1.00 86.56 102 THR A CA 1
ATOM 858 C C . THR A 1 102 ? -13.646 -2.425 -0.667 1.00 86.56 102 THR A C 1
ATOM 860 O O . THR A 1 102 ? -14.129 -2.923 -1.687 1.00 86.56 102 THR A O 1
ATOM 863 N N . GLU A 1 103 ? -14.431 -1.914 0.278 1.00 84.06 103 GLU A N 1
ATOM 864 C CA . GLU A 1 103 ? -15.885 -1.841 0.123 1.00 84.06 103 GLU A CA 1
ATOM 865 C C . GLU A 1 103 ? -16.336 -0.919 -1.025 1.00 84.06 103 GLU A C 1
ATOM 867 O O . GLU A 1 103 ? -17.502 -0.954 -1.426 1.00 84.06 103 GLU A O 1
ATOM 872 N N . HIS A 1 104 ? -15.434 -0.083 -1.553 1.00 86.12 104 HIS A N 1
ATOM 873 C CA . HIS A 1 104 ? -15.741 0.863 -2.626 1.00 86.12 104 HIS A CA 1
ATOM 874 C C . HIS A 1 104 ? -15.440 0.299 -4.005 1.00 86.12 104 HIS A C 1
ATOM 876 O O . HIS A 1 104 ? -16.180 0.577 -4.951 1.00 86.12 104 HIS A O 1
ATOM 882 N N . ASN A 1 105 ? -14.329 -0.424 -4.151 1.00 86.19 105 ASN A N 1
ATOM 883 C CA . ASN A 1 105 ? -13.861 -0.883 -5.451 1.00 86.19 105 ASN A CA 1
ATOM 884 C C . ASN A 1 105 ? -12.839 -2.023 -5.322 1.00 86.19 105 ASN A C 1
ATOM 886 O O . ASN A 1 105 ? -12.267 -2.255 -4.258 1.00 86.19 105 ASN A O 1
ATOM 890 N N . ARG A 1 106 ? -12.567 -2.685 -6.447 1.00 87.19 106 ARG A N 1
ATOM 891 C CA . ARG A 1 106 ? -11.517 -3.691 -6.600 1.00 87.19 106 ARG A CA 1
ATOM 892 C C . ARG A 1 106 ? -10.639 -3.335 -7.792 1.00 87.19 106 ARG A C 1
ATOM 894 O O . ARG A 1 106 ? -11.161 -3.017 -8.860 1.00 87.19 106 ARG A O 1
ATOM 901 N N . SER A 1 107 ? -9.327 -3.446 -7.623 1.00 84.31 107 SER A N 1
ATOM 902 C CA . SER A 1 107 ? -8.355 -3.277 -8.699 1.00 84.31 107 SER A CA 1
ATOM 903 C C . SER A 1 107 ? -7.383 -4.444 -8.739 1.00 84.31 107 SER A C 1
ATOM 905 O O . SER A 1 107 ? -6.924 -4.931 -7.707 1.00 84.31 107 SER A O 1
ATOM 907 N N . GLU A 1 108 ? -7.055 -4.859 -9.956 1.00 82.62 108 GLU A N 1
ATOM 908 C CA . GLU A 1 108 ? -5.986 -5.810 -10.244 1.00 82.62 108 GLU A CA 1
ATOM 909 C C . GLU A 1 108 ? -4.832 -5.040 -10.887 1.00 82.62 108 GLU A C 1
ATOM 911 O O . GLU A 1 108 ? -5.048 -4.257 -11.812 1.00 82.62 108 GLU A O 1
ATOM 916 N N . ILE A 1 109 ? -3.625 -5.219 -10.364 1.00 75.56 109 ILE A N 1
ATOM 917 C CA . ILE A 1 109 ? -2.420 -4.496 -10.768 1.00 75.56 109 ILE A CA 1
ATOM 918 C C . ILE A 1 109 ? -1.379 -5.531 -11.155 1.00 75.56 109 ILE A C 1
ATOM 920 O O . ILE A 1 109 ? -1.027 -6.370 -10.335 1.00 75.56 109 ILE A O 1
ATOM 924 N N . TYR A 1 110 ? -0.891 -5.469 -12.388 1.00 73.25 110 TYR A N 1
ATOM 925 C CA . TYR A 1 110 ? 0.171 -6.340 -12.881 1.00 73.25 110 TYR A CA 1
ATOM 926 C C . TYR A 1 110 ? 1.526 -5.673 -12.655 1.00 73.25 110 TYR A C 1
ATOM 928 O O . TYR A 1 110 ? 1.668 -4.473 -12.873 1.00 73.25 110 TYR A O 1
ATOM 936 N N . THR A 1 111 ? 2.490 -6.448 -12.175 1.00 65.50 111 THR A N 1
ATOM 937 C CA . THR A 1 111 ? 3.781 -5.951 -11.665 1.00 65.50 111 THR A CA 1
ATOM 938 C C . THR A 1 111 ? 4.985 -6.485 -12.455 1.00 65.50 111 THR A C 1
ATOM 940 O O . THR A 1 111 ? 6.061 -5.913 -12.353 1.00 65.50 111 THR A O 1
ATOM 943 N N . ALA A 1 112 ? 4.789 -7.562 -13.230 1.00 56.91 112 ALA A N 1
ATOM 944 C CA . ALA A 1 112 ? 5.681 -8.302 -14.150 1.00 56.91 112 ALA A CA 1
ATOM 945 C C . ALA A 1 112 ? 7.171 -8.524 -13.836 1.00 56.91 112 ALA A C 1
ATOM 947 O O . ALA A 1 112 ? 7.851 -9.129 -14.665 1.00 56.91 112 ALA A O 1
ATOM 948 N N . SER A 1 113 ? 7.683 -8.139 -12.672 1.00 53.56 113 SER A N 1
ATOM 949 C CA . SER A 1 113 ? 9.029 -8.528 -12.255 1.00 53.56 113 SER A CA 1
ATOM 950 C C . SER A 1 113 ? 8.996 -9.704 -11.293 1.00 53.56 113 SER A C 1
ATOM 952 O O . SER A 1 113 ? 8.178 -9.756 -10.369 1.00 53.56 113 SER A O 1
ATOM 954 N N . ASP A 1 114 ? 9.975 -10.587 -11.482 1.00 48.66 114 ASP A N 1
ATOM 955 C CA . ASP A 1 114 ? 10.418 -11.482 -10.430 1.00 48.66 114 ASP A CA 1
ATOM 956 C C . ASP A 1 114 ? 10.908 -10.614 -9.239 1.00 48.66 114 ASP A C 1
ATOM 958 O O . ASP A 1 114 ? 11.590 -9.603 -9.435 1.00 48.66 114 ASP A O 1
ATOM 962 N N . GLY A 1 115 ? 10.546 -10.960 -8.005 1.00 48.12 115 GLY A N 1
ATOM 963 C CA . GLY A 1 115 ? 11.084 -10.363 -6.773 1.00 48.12 115 GLY A CA 1
ATOM 964 C C . GLY A 1 115 ? 10.394 -9.116 -6.193 1.00 48.12 115 GLY A C 1
ATOM 965 O O . GLY A 1 115 ? 10.951 -8.507 -5.281 1.00 48.12 115 GLY A O 1
ATOM 966 N N . ILE A 1 116 ? 9.200 -8.726 -6.648 1.00 55.38 116 ILE A N 1
ATOM 967 C CA . ILE A 1 116 ? 8.500 -7.535 -6.122 1.00 55.38 116 ILE A CA 1
ATOM 968 C C . ILE A 1 116 ? 7.916 -7.811 -4.724 1.00 55.38 116 ILE A C 1
ATOM 970 O O . ILE A 1 116 ? 7.136 -8.746 -4.539 1.00 55.38 116 ILE A O 1
ATOM 974 N N . PHE A 1 117 ? 8.322 -6.985 -3.751 1.00 64.25 117 PHE A N 1
ATOM 975 C CA . PHE A 1 117 ? 7.915 -7.042 -2.345 1.00 64.25 117 PHE A CA 1
ATOM 976 C C . PHE A 1 117 ? 6.683 -6.165 -2.105 1.00 64.25 117 PHE A C 1
ATOM 978 O O . PHE A 1 117 ? 6.673 -4.975 -2.419 1.00 64.25 117 PHE A O 1
ATOM 985 N N . GLY A 1 118 ? 5.636 -6.756 -1.536 1.00 77.88 118 GLY A N 1
ATOM 986 C CA . GLY A 1 118 ? 4.538 -6.016 -0.925 1.00 77.88 118 GLY A CA 1
ATOM 987 C C . GLY A 1 1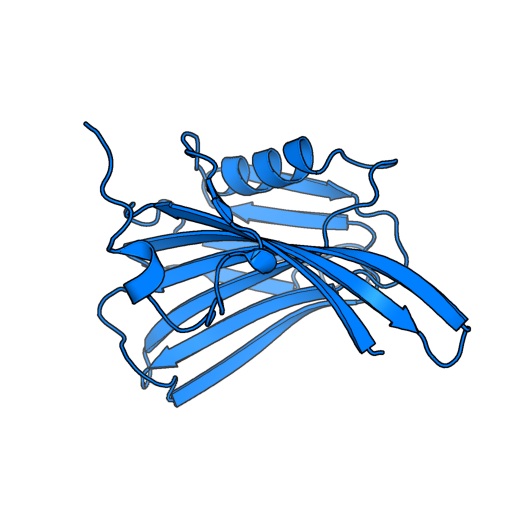18 ? 4.369 -6.440 0.527 1.00 77.88 118 GLY A C 1
ATOM 988 O O . GLY A 1 118 ? 4.425 -7.634 0.829 1.00 77.88 118 GLY A O 1
ATOM 989 N N . ALA A 1 119 ? 4.112 -5.492 1.422 1.00 86.56 119 ALA A N 1
ATOM 990 C CA . ALA A 1 119 ? 3.894 -5.778 2.836 1.00 86.56 119 ALA A CA 1
ATOM 991 C C . ALA A 1 119 ? 2.781 -4.916 3.425 1.00 86.56 119 ALA A C 1
ATOM 993 O O . ALA A 1 119 ? 2.571 -3.770 3.031 1.00 86.56 119 ALA A O 1
ATOM 994 N N . VAL A 1 120 ? 2.087 -5.466 4.415 1.00 89.56 120 VAL A N 1
ATOM 995 C CA . VAL A 1 120 ? 1.208 -4.702 5.297 1.00 89.56 120 VAL A CA 1
ATOM 996 C C . VAL A 1 120 ? 1.743 -4.812 6.714 1.00 89.56 120 VAL A C 1
ATOM 998 O O . VAL A 1 120 ? 1.891 -5.916 7.230 1.00 89.56 120 VAL A O 1
ATOM 1001 N N . ASN A 1 121 ? 2.015 -3.681 7.358 1.00 91.88 121 ASN A N 1
ATOM 1002 C CA . ASN A 1 121 ? 2.412 -3.630 8.76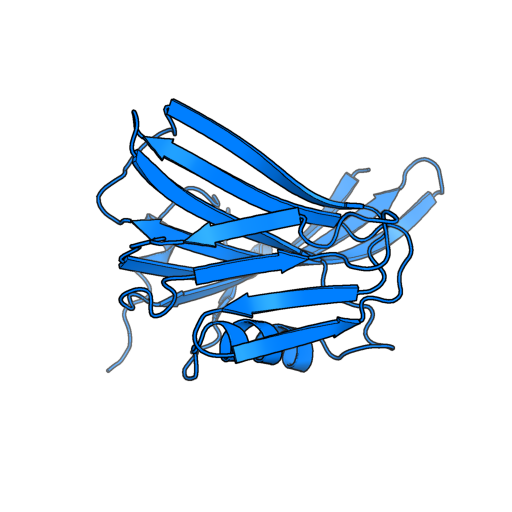1 1.00 91.88 121 ASN A CA 1
ATOM 1003 C C . ASN A 1 121 ? 1.289 -3.017 9.604 1.00 91.88 121 ASN A C 1
ATOM 1005 O O . ASN A 1 121 ? 0.847 -1.895 9.355 1.00 91.88 121 ASN A O 1
ATOM 1009 N N . GLU A 1 122 ? 0.832 -3.757 10.608 1.00 93.00 122 GLU A N 1
ATOM 1010 C CA . GLU A 1 122 ? -0.114 -3.298 11.619 1.00 93.00 122 GLU A CA 1
ATOM 1011 C C . GLU A 1 122 ? 0.619 -2.899 12.902 1.00 93.00 122 GLU A C 1
ATOM 1013 O O . GLU A 1 122 ? 1.194 -3.751 13.584 1.00 93.00 122 GLU A O 1
ATOM 1018 N N . CYS A 1 123 ? 0.508 -1.630 13.300 1.00 91.56 123 CYS A N 1
ATOM 1019 C CA . CYS A 1 123 ? 1.061 -1.138 14.559 1.00 91.56 123 CYS A CA 1
ATOM 1020 C C . CYS A 1 123 ? -0.032 -1.032 15.632 1.00 91.56 123 CYS A C 1
ATOM 1022 O O . CYS A 1 123 ? -1.072 -0.377 15.454 1.00 91.56 123 CYS A O 1
ATOM 1024 N N . TYR A 1 124 ? 0.235 -1.637 16.787 1.00 90.81 124 TYR A N 1
ATOM 1025 C CA . TYR A 1 124 ? -0.687 -1.721 17.913 1.00 90.81 124 TYR A CA 1
ATOM 1026 C C . TYR A 1 124 ? -0.215 -0.899 19.112 1.00 90.81 124 TYR A C 1
ATOM 1028 O O . TYR A 1 124 ? 0.939 -0.982 19.538 1.00 90.81 124 TYR A O 1
ATOM 1036 N N . TYR A 1 125 ? -1.151 -0.170 19.718 1.00 89.50 125 TYR A N 1
ATOM 1037 C CA . TYR A 1 125 ? -0.956 0.628 20.928 1.00 89.50 125 TYR A CA 1
ATOM 1038 C C . TYR A 1 125 ? -1.802 0.040 22.063 1.00 89.50 125 TYR A C 1
ATOM 1040 O O . TYR A 1 125 ? -3.004 0.300 22.186 1.00 89.50 125 TYR A O 1
ATOM 1048 N N . GLY A 1 126 ? -1.179 -0.818 22.873 1.00 87.38 126 GLY A N 1
ATOM 1049 C CA . GLY A 1 126 ? -1.892 -1.778 23.709 1.00 87.38 126 GLY A CA 1
ATOM 1050 C C . GLY A 1 126 ? -2.649 -2.776 22.830 1.00 87.38 126 GLY A C 1
ATOM 1051 O O . GLY A 1 126 ? -2.099 -3.316 21.877 1.00 87.38 126 GLY A O 1
ATOM 1052 N N . ASP A 1 127 ? -3.937 -2.969 23.104 1.00 86.88 127 ASP A N 1
ATOM 1053 C CA . ASP A 1 127 ? -4.782 -3.909 22.351 1.00 86.88 127 ASP A CA 1
ATOM 1054 C C . ASP A 1 127 ? -5.460 -3.276 21.121 1.00 86.88 127 ASP A C 1
ATOM 1056 O O . ASP A 1 127 ? -6.324 -3.891 20.493 1.00 86.88 127 ASP A O 1
ATOM 1060 N N . LYS A 1 128 ? -5.132 -2.021 20.792 1.00 88.38 128 LYS A N 1
ATOM 1061 C CA . LYS A 1 128 ? -5.800 -1.265 19.726 1.00 88.38 128 LYS A CA 1
ATOM 1062 C C . LYS A 1 128 ? -4.902 -1.104 18.515 1.00 88.38 128 LYS A C 1
ATOM 1064 O O . LYS A 1 128 ? -3.755 -0.690 18.642 1.00 88.38 128 LYS A O 1
ATOM 1069 N N . LEU A 1 129 ? -5.467 -1.377 17.344 1.00 89.50 129 LEU A N 1
ATOM 1070 C CA . LEU A 1 129 ? -4.843 -1.053 16.070 1.00 89.50 129 LEU A CA 1
ATOM 1071 C C . LEU A 1 129 ? -4.818 0.472 15.916 1.00 89.50 129 LEU A C 1
ATOM 1073 O O . LEU A 1 129 ? -5.873 1.108 15.941 1.00 89.50 129 LEU A O 1
ATOM 1077 N N . GLY A 1 130 ? -3.623 1.053 15.835 1.00 88.06 130 GLY A N 1
ATOM 1078 C CA . GLY A 1 130 ? -3.446 2.505 15.727 1.00 88.06 130 GLY A CA 1
ATOM 1079 C C . GLY A 1 130 ? -2.940 2.961 14.366 1.00 88.06 130 GLY A C 1
ATOM 1080 O O . GLY A 1 130 ? -3.189 4.107 13.993 1.00 88.06 130 GLY A O 1
ATOM 1081 N N . LYS A 1 131 ? -2.261 2.076 13.626 1.00 88.88 131 LYS A N 1
ATOM 1082 C CA . LYS A 1 131 ? -1.704 2.370 12.304 1.00 88.88 131 LYS A CA 1
ATOM 1083 C C . LYS A 1 131 ? -1.648 1.107 11.443 1.00 88.88 131 LYS A C 1
ATOM 1085 O O . LYS A 1 131 ? -1.411 0.018 11.965 1.00 88.88 131 LYS A O 1
ATOM 1090 N N . ILE A 1 132 ? -1.876 1.266 10.145 1.00 90.19 132 ILE A N 1
ATOM 1091 C CA . ILE A 1 132 ? -1.646 0.264 9.104 1.00 90.19 132 ILE A CA 1
ATOM 1092 C C . ILE A 1 132 ? -0.797 0.936 8.029 1.00 90.19 132 ILE A C 1
ATOM 1094 O O . ILE A 1 132 ? -1.230 1.934 7.460 1.00 90.19 132 ILE A O 1
ATOM 1098 N N . ASN A 1 133 ? 0.374 0.390 7.735 1.00 88.75 133 ASN A N 1
ATOM 1099 C CA . ASN A 1 133 ? 1.167 0.790 6.579 1.00 88.75 133 ASN A CA 1
ATOM 1100 C C . ASN A 1 133 ? 1.068 -0.283 5.505 1.00 88.75 133 ASN A C 1
ATOM 1102 O O . ASN A 1 133 ? 1.234 -1.463 5.798 1.00 88.75 133 ASN A O 1
ATOM 1106 N N . ILE A 1 134 ? 0.820 0.134 4.275 1.00 87.94 134 ILE A N 1
ATOM 1107 C CA . ILE A 1 134 ? 0.782 -0.715 3.092 1.00 87.94 134 ILE A CA 1
ATOM 1108 C C . ILE A 1 134 ? 1.951 -0.280 2.218 1.00 87.94 134 ILE A C 1
ATOM 1110 O O . ILE A 1 134 ? 2.024 0.887 1.841 1.00 87.94 134 ILE A O 1
ATOM 1114 N N . TYR A 1 135 ? 2.840 -1.209 1.909 1.00 86.44 135 TYR A N 1
ATOM 1115 C CA . TYR A 1 135 ? 4.012 -1.012 1.066 1.00 86.44 135 TYR A CA 1
ATOM 1116 C C . TYR A 1 135 ? 3.804 -1.822 -0.206 1.00 86.44 135 TYR A C 1
ATOM 1118 O O . TYR A 1 135 ? 3.576 -3.032 -0.130 1.00 86.44 135 TYR A O 1
ATOM 1126 N N . LEU A 1 136 ? 3.820 -1.156 -1.356 1.00 85.00 136 LEU A N 1
ATOM 1127 C CA . LEU A 1 136 ? 3.648 -1.775 -2.666 1.00 85.00 136 LEU A CA 1
ATOM 1128 C C . LEU A 1 136 ? 4.756 -1.283 -3.586 1.00 85.00 136 LEU A C 1
ATOM 1130 O O . LEU A 1 136 ? 4.822 -0.091 -3.884 1.00 85.00 136 LEU A O 1
ATOM 1134 N N . ALA A 1 137 ? 5.594 -2.188 -4.067 1.00 83.56 137 ALA A N 1
ATOM 1135 C CA . ALA A 1 137 ? 6.567 -1.847 -5.090 1.00 83.56 137 ALA A CA 1
ATOM 1136 C C . ALA A 1 137 ? 5.869 -1.388 -6.386 1.00 83.56 137 ALA A C 1
ATOM 1138 O O . ALA A 1 137 ? 4.831 -1.924 -6.792 1.00 83.56 137 ALA A O 1
ATOM 1139 N N . ILE A 1 138 ? 6.428 -0.349 -7.005 1.00 82.44 138 ILE A N 1
ATOM 1140 C CA . ILE A 1 138 ? 5.929 0.234 -8.252 1.00 82.44 138 ILE A CA 1
ATOM 1141 C C . ILE A 1 138 ? 6.234 -0.749 -9.397 1.00 82.44 138 ILE A C 1
ATOM 1143 O O . ILE A 1 138 ? 7.361 -1.245 -9.470 1.00 82.44 138 ILE A O 1
ATOM 1147 N N . PRO A 1 139 ? 5.257 -1.051 -10.275 1.00 78.00 139 PRO A N 1
ATOM 1148 C CA . PRO A 1 139 ? 5.481 -1.879 -11.458 1.00 78.00 139 PRO A CA 1
ATOM 1149 C C . PRO A 1 139 ? 6.552 -1.311 -12.393 1.00 78.00 139 PRO A C 1
ATOM 1151 O O . PRO A 1 139 ? 6.802 -0.107 -12.410 1.00 78.00 139 PRO A O 1
ATOM 1154 N N . ASP A 1 140 ? 7.120 -2.171 -13.237 1.00 75.00 140 ASP A N 1
ATOM 1155 C CA . ASP A 1 140 ? 7.924 -1.719 -14.373 1.00 75.00 140 ASP A CA 1
ATOM 1156 C C . ASP A 1 140 ? 7.078 -0.829 -15.317 1.00 75.00 140 ASP A C 1
ATOM 1158 O O . ASP A 1 140 ? 5.910 -1.127 -15.596 1.00 75.00 140 ASP A O 1
ATOM 1162 N N . GLU A 1 141 ? 7.677 0.249 -15.839 1.00 76.25 141 GLU A N 1
ATOM 1163 C CA . GLU A 1 141 ? 7.049 1.181 -16.784 1.00 76.25 141 GLU A CA 1
ATOM 1164 C C . GLU A 1 141 ? 6.525 0.500 -18.060 1.00 76.25 141 GLU A C 1
ATOM 1166 O O . GLU A 1 141 ? 5.593 1.006 -18.692 1.00 76.25 141 GLU A O 1
ATOM 1171 N N . TYR A 1 142 ? 7.096 -0.648 -18.448 1.00 75.38 142 TYR A N 1
ATOM 1172 C CA . TYR A 1 142 ? 6.619 -1.434 -19.590 1.00 75.38 142 TYR A CA 1
ATOM 1173 C C . TYR A 1 142 ? 5.249 -2.084 -19.343 1.00 75.38 142 TYR A C 1
ATOM 1175 O O . TYR A 1 142 ? 4.548 -2.391 -20.310 1.00 75.38 142 TYR A O 1
ATOM 1183 N N . GLU A 1 143 ? 4.858 -2.276 -18.082 1.00 76.69 143 GLU A N 1
ATOM 1184 C CA . GLU A 1 143 ? 3.586 -2.894 -17.691 1.00 76.69 143 GLU A CA 1
ATOM 1185 C C . GLU A 1 143 ? 2.531 -1.869 -17.302 1.00 76.69 143 GLU A C 1
ATOM 1187 O O . GLU A 1 143 ? 1.381 -1.952 -17.742 1.00 76.69 143 GLU A O 1
ATOM 1192 N N . MET A 1 144 ? 2.908 -0.912 -16.453 1.00 79.50 144 MET A N 1
ATOM 1193 C CA . MET A 1 144 ? 2.006 0.122 -15.966 1.00 79.50 144 MET A CA 1
ATOM 1194 C C . MET A 1 144 ? 2.790 1.383 -15.627 1.00 79.50 144 MET A C 1
ATOM 1196 O O . MET A 1 144 ? 3.751 1.349 -14.865 1.00 79.50 144 MET A O 1
ATOM 1200 N N . ASP A 1 145 ? 2.329 2.515 -16.153 1.00 84.06 145 ASP A N 1
ATOM 1201 C CA . ASP A 1 145 ? 2.875 3.820 -15.790 1.00 84.06 145 ASP A CA 1
ATOM 1202 C C . ASP A 1 145 ? 2.685 4.086 -14.286 1.00 84.06 145 ASP A C 1
ATOM 1204 O O . ASP A 1 145 ? 1.621 3.817 -13.724 1.00 84.06 145 ASP A O 1
ATOM 1208 N N . GLU A 1 146 ? 3.693 4.662 -13.631 1.00 82.69 146 GLU A N 1
ATOM 1209 C CA . GLU A 1 146 ? 3.664 4.951 -12.191 1.00 82.69 146 GLU A CA 1
ATOM 1210 C C . GLU A 1 146 ? 2.445 5.798 -11.791 1.00 82.69 146 GLU A C 1
ATOM 1212 O O . GLU A 1 146 ? 1.788 5.527 -10.782 1.00 82.69 146 GLU A O 1
ATOM 1217 N N . THR A 1 147 ? 2.093 6.802 -12.598 1.00 82.00 147 THR A N 1
ATOM 1218 C CA . THR A 1 147 ? 0.931 7.652 -12.315 1.00 82.00 147 THR A CA 1
ATOM 1219 C C . THR A 1 147 ? -0.353 6.841 -12.423 1.00 82.00 147 THR A C 1
ATOM 1221 O O . THR A 1 147 ? -1.255 6.994 -11.596 1.00 82.00 147 THR A O 1
ATOM 1224 N N . GLU A 1 148 ? -0.453 5.966 -13.423 1.00 82.50 148 GLU A N 1
ATOM 1225 C CA . GLU A 1 148 ? -1.579 5.043 -13.564 1.00 82.50 148 GLU A CA 1
ATOM 1226 C C . GLU A 1 148 ? -1.688 4.095 -12.361 1.00 82.50 148 GLU A C 1
ATOM 1228 O O . GLU A 1 148 ? -2.778 3.961 -11.794 1.00 82.50 148 GLU A O 1
ATOM 1233 N N . PHE A 1 149 ? -0.571 3.517 -11.917 1.00 84.62 149 PHE A N 1
ATOM 1234 C CA . PHE A 1 149 ? -0.498 2.657 -10.737 1.00 84.62 149 PHE A CA 1
ATOM 1235 C C . PHE A 1 149 ? -1.001 3.371 -9.478 1.00 84.62 149 PHE A C 1
ATOM 1237 O O . PHE A 1 149 ? -1.951 2.909 -8.836 1.00 84.62 149 PHE A O 1
ATOM 1244 N N . ILE A 1 150 ? -0.437 4.541 -9.166 1.00 82.50 150 ILE A N 1
ATOM 1245 C CA . ILE A 1 150 ? -0.822 5.343 -8.000 1.00 82.50 150 ILE A CA 1
ATOM 1246 C C . ILE A 1 150 ? -2.315 5.685 -8.063 1.00 82.50 150 ILE A C 1
ATOM 1248 O O . ILE A 1 150 ? -3.045 5.499 -7.088 1.00 82.50 150 ILE A O 1
ATOM 1252 N N . LEU A 1 151 ? -2.806 6.149 -9.216 1.00 82.12 151 LEU A N 1
ATOM 1253 C CA . LEU A 1 151 ? -4.215 6.507 -9.380 1.00 82.12 151 LEU A CA 1
ATOM 1254 C C . LEU A 1 151 ? -5.147 5.303 -9.213 1.00 82.12 151 LEU A C 1
ATOM 1256 O O . LEU A 1 151 ? -6.232 5.465 -8.650 1.00 82.12 151 LEU A O 1
ATOM 1260 N N . ASN A 1 152 ? -4.756 4.114 -9.670 1.00 85.62 152 ASN A N 1
ATOM 1261 C CA . ASN A 1 152 ? -5.545 2.896 -9.497 1.00 85.62 152 ASN A CA 1
ATOM 1262 C C . ASN A 1 152 ? -5.647 2.496 -8.019 1.00 85.62 152 ASN A C 1
ATOM 1264 O O . ASN A 1 152 ? -6.756 2.240 -7.537 1.00 85.62 152 ASN A O 1
ATOM 1268 N N . VAL A 1 153 ? -4.540 2.535 -7.270 1.00 85.50 153 VAL A N 1
ATOM 1269 C CA . VAL A 1 153 ? -4.546 2.272 -5.818 1.00 85.50 153 VAL A CA 1
ATOM 1270 C C . VAL A 1 153 ? -5.426 3.291 -5.086 1.00 85.50 153 VAL A C 1
ATOM 1272 O O . VAL A 1 153 ? -6.330 2.916 -4.337 1.00 85.50 153 VAL A O 1
ATOM 1275 N N . LEU A 1 154 ? -5.243 4.585 -5.359 1.00 82.75 154 LEU A N 1
ATOM 1276 C CA . LEU A 1 154 ? -6.005 5.661 -4.716 1.00 82.75 154 LEU A CA 1
ATOM 1277 C C . LEU A 1 154 ? -7.508 5.577 -5.005 1.00 82.75 154 LEU A C 1
ATOM 1279 O O . LEU A 1 154 ? -8.329 5.690 -4.092 1.00 82.75 154 LEU A O 1
ATOM 1283 N N . ARG A 1 155 ? -7.890 5.328 -6.262 1.00 82.31 155 ARG A N 1
ATOM 1284 C CA . ARG A 1 155 ? -9.297 5.131 -6.647 1.00 82.31 155 ARG A CA 1
ATOM 1285 C C . ARG A 1 155 ? -9.903 3.916 -5.965 1.00 82.31 155 ARG A C 1
ATOM 1287 O O . ARG A 1 155 ? -11.075 3.962 -5.595 1.00 82.31 155 ARG A O 1
ATOM 1294 N N . THR A 1 156 ? -9.118 2.856 -5.780 1.00 85.31 156 THR A N 1
ATOM 1295 C CA . THR A 1 156 ? -9.559 1.657 -5.058 1.00 85.31 156 THR A CA 1
ATOM 1296 C C . THR A 1 156 ? -9.900 1.977 -3.609 1.00 85.31 156 THR A C 1
ATOM 1298 O O . THR A 1 156 ? -10.883 1.475 -3.077 1.00 85.31 156 THR A O 1
ATOM 1301 N N . MET A 1 157 ? -9.164 2.905 -3.002 1.00 80.94 157 MET A N 1
ATOM 1302 C CA . MET A 1 157 ? -9.416 3.417 -1.653 1.00 80.94 157 MET A CA 1
ATOM 1303 C C . MET A 1 157 ? -10.434 4.571 -1.609 1.00 80.94 157 MET A C 1
ATOM 1305 O O . MET A 1 157 ? -10.579 5.220 -0.576 1.00 80.94 157 MET A O 1
ATOM 1309 N N . ASN A 1 158 ? -11.155 4.835 -2.707 1.00 79.06 158 ASN A N 1
ATOM 1310 C CA . ASN A 1 158 ? -12.146 5.912 -2.831 1.00 79.06 158 ASN A CA 1
ATOM 1311 C C . ASN A 1 158 ? -11.568 7.328 -2.627 1.00 79.06 158 ASN A C 1
ATOM 1313 O O . ASN A 1 158 ? -12.241 8.237 -2.135 1.00 79.06 158 ASN A O 1
ATOM 1317 N N . ILE A 1 159 ? -10.309 7.526 -3.021 1.00 75.94 159 ILE A N 1
ATOM 1318 C CA . ILE A 1 159 ? -9.595 8.799 -2.921 1.00 75.94 159 ILE A CA 1
ATOM 1319 C C . ILE A 1 159 ? -9.567 9.449 -4.308 1.00 75.94 159 ILE A C 1
ATOM 1321 O O . ILE A 1 159 ? -8.825 9.036 -5.196 1.00 75.94 159 ILE A O 1
ATOM 1325 N N . HIS A 1 160 ? -10.399 10.476 -4.500 1.00 64.44 160 HIS A N 1
ATOM 1326 C CA . HIS A 1 160 ? -10.601 11.124 -5.811 1.00 64.44 160 HIS A CA 1
ATOM 1327 C C . HIS A 1 160 ? -9.879 12.464 -5.973 1.00 64.44 160 HIS A C 1
ATOM 1329 O O . HIS A 1 160 ? -9.772 12.979 -7.085 1.00 64.44 160 HIS A O 1
ATOM 1335 N N . HIS A 1 161 ? -9.404 13.048 -4.874 1.00 56.41 161 HIS A N 1
ATOM 1336 C CA . HIS A 1 161 ? -8.764 14.359 -4.861 1.00 56.41 161 HIS A CA 1
ATOM 1337 C C . HIS A 1 161 ? -7.450 14.275 -4.094 1.00 56.41 161 HIS A C 1
ATOM 1339 O O . HIS A 1 161 ? -7.459 14.145 -2.872 1.00 56.41 161 HIS A O 1
ATOM 1345 N N . LEU A 1 162 ? -6.334 14.364 -4.820 1.00 55.69 162 LEU A N 1
ATOM 1346 C CA . LEU A 1 162 ? -5.000 14.458 -4.241 1.00 55.69 162 LEU A CA 1
ATOM 1347 C C . LEU A 1 162 ? -4.292 15.697 -4.788 1.00 55.69 162 LEU A C 1
ATOM 1349 O O . LEU A 1 162 ? -4.248 15.911 -5.999 1.00 55.69 162 LEU A O 1
ATOM 1353 N N . HIS A 1 163 ? -3.721 16.500 -3.894 1.00 47.25 163 HIS A N 1
ATOM 1354 C CA . HIS A 1 163 ? -2.691 17.462 -4.262 1.00 47.25 163 HIS A CA 1
ATOM 1355 C C . HIS A 1 163 ? -1.347 16.763 -4.135 1.00 47.25 163 HIS A C 1
ATOM 1357 O O . HIS A 1 163 ? -0.948 16.405 -3.027 1.00 47.25 163 HIS A O 1
ATOM 1363 N N . LEU A 1 164 ? -0.677 16.547 -5.269 1.00 50.19 164 LEU A N 1
ATOM 1364 C CA . LEU A 1 164 ? 0.607 15.871 -5.261 1.00 50.19 164 LEU A CA 1
ATOM 1365 C C . LEU A 1 164 ? 1.698 16.829 -4.754 1.00 50.19 164 LEU A C 1
ATOM 1367 O O . LEU A 1 164 ? 1.921 17.865 -5.384 1.00 50.19 164 LEU A O 1
ATOM 1371 N N . CYS A 1 165 ? 2.361 16.520 -3.633 1.00 49.12 165 CYS A N 1
ATOM 1372 C CA . CYS A 1 165 ? 3.548 17.252 -3.196 1.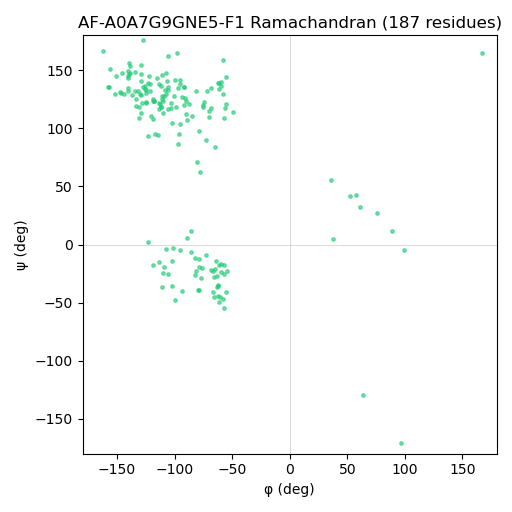00 49.12 165 CYS A CA 1
ATOM 1373 C C . CYS A 1 165 ? 4.785 16.359 -3.306 1.00 49.12 165 CYS A C 1
ATOM 1375 O O . CYS A 1 165 ? 4.885 15.312 -2.676 1.00 49.12 165 CYS A O 1
ATOM 1377 N N . VAL A 1 166 ? 5.726 16.793 -4.137 1.00 49.81 166 VAL A N 1
ATOM 1378 C CA . VAL A 1 166 ? 7.007 16.124 -4.347 1.00 49.81 166 VAL A CA 1
ATOM 1379 C C . VAL A 1 166 ? 8.013 16.730 -3.378 1.00 49.81 166 VAL A C 1
ATOM 1381 O O . VAL A 1 166 ? 8.278 17.931 -3.465 1.00 49.81 166 VAL A O 1
ATOM 1384 N N . VAL A 1 167 ? 8.587 15.920 -2.491 1.00 52.28 167 VAL A N 1
ATOM 1385 C CA . VAL A 1 167 ? 9.744 16.303 -1.675 1.00 52.28 167 VAL A CA 1
ATOM 1386 C C . VAL A 1 167 ? 10.961 15.548 -2.229 1.00 52.28 167 VAL A C 1
ATOM 1388 O O . VAL A 1 167 ? 10.844 14.486 -2.840 1.00 52.28 167 VAL A O 1
ATOM 1391 N N . ARG A 1 168 ? 12.152 16.133 -2.154 1.00 49.91 168 ARG A N 1
ATOM 1392 C CA . ARG A 1 168 ? 13.388 15.474 -2.595 1.00 49.91 168 ARG A CA 1
ATOM 1393 C C . ARG A 1 168 ? 14.345 15.431 -1.420 1.00 49.91 168 ARG A C 1
ATOM 1395 O O . ARG A 1 168 ? 14.386 16.373 -0.636 1.00 49.91 168 ARG A O 1
ATOM 1402 N N . ASP A 1 169 ? 15.125 14.366 -1.318 1.00 48.84 169 ASP A N 1
ATOM 1403 C CA . ASP A 1 169 ? 16.046 14.159 -0.195 1.00 48.84 169 ASP A CA 1
ATOM 1404 C C . ASP A 1 169 ? 17.164 15.203 -0.135 1.00 48.84 169 ASP A C 1
ATOM 1406 O O . ASP A 1 169 ? 17.732 15.456 0.922 1.00 48.84 169 ASP A O 1
ATOM 1410 N N . GLU A 1 170 ? 17.447 15.870 -1.255 1.00 50.22 170 GLU A N 1
ATOM 1411 C CA . GLU A 1 170 ? 18.346 17.027 -1.289 1.00 50.22 170 GLU A CA 1
ATOM 1412 C C . GLU A 1 170 ? 17.837 18.197 -0.420 1.00 50.22 170 GLU A C 1
ATOM 1414 O O . GLU A 1 170 ? 18.623 19.078 -0.066 1.00 50.22 170 GLU A O 1
ATOM 1419 N N . ASP A 1 171 ? 16.549 18.193 -0.050 1.00 45.03 171 ASP A N 1
ATOM 1420 C CA . ASP A 1 171 ? 15.872 19.302 0.616 1.00 45.03 171 ASP A CA 1
ATOM 1421 C C . ASP A 1 171 ? 15.520 19.041 2.098 1.00 45.03 171 ASP A C 1
ATOM 1423 O O . ASP A 1 171 ? 15.307 20.013 2.827 1.00 45.03 171 ASP A O 1
ATOM 1427 N N . VAL A 1 172 ? 15.463 17.790 2.592 1.00 45.66 172 VAL A N 1
ATOM 1428 C CA . VAL A 1 172 ? 15.063 17.483 3.986 1.00 45.66 172 VAL A CA 1
ATOM 1429 C C . VAL A 1 172 ? 15.594 16.111 4.451 1.00 45.66 172 VAL A C 1
ATOM 1431 O O . VAL A 1 172 ? 15.414 15.119 3.755 1.00 45.66 172 VAL A O 1
ATOM 1434 N N . ASP A 1 173 ? 16.145 16.013 5.672 1.00 47.25 173 ASP A N 1
ATOM 1435 C CA . ASP A 1 173 ? 16.211 14.742 6.424 1.00 47.25 173 ASP A CA 1
ATOM 1436 C C . ASP A 1 173 ? 14.764 14.302 6.744 1.00 47.25 173 ASP A C 1
ATOM 1438 O O . ASP A 1 173 ? 14.212 14.645 7.797 1.00 47.25 173 ASP A O 1
ATOM 1442 N N . ILE A 1 174 ? 14.088 13.623 5.809 1.00 48.09 174 ILE A N 1
ATOM 1443 C CA . ILE A 1 174 ? 12.700 13.175 5.992 1.00 48.09 174 ILE A CA 1
ATOM 1444 C C . ILE A 1 174 ? 12.702 12.007 6.977 1.00 48.09 174 ILE A C 1
ATOM 1446 O O . ILE A 1 174 ? 12.821 10.839 6.611 1.00 48.09 174 ILE A O 1
ATOM 1450 N N . ASN A 1 175 ? 12.568 12.325 8.261 1.00 47.06 175 ASN A N 1
ATOM 1451 C CA . ASN A 1 175 ? 12.259 11.330 9.273 1.00 47.06 175 ASN A CA 1
ATOM 1452 C C . ASN A 1 175 ? 10.807 10.858 9.065 1.00 47.06 175 ASN A C 1
ATOM 1454 O O . ASN A 1 175 ? 9.865 11.614 9.308 1.00 47.06 175 ASN A O 1
ATOM 1458 N N . MET A 1 176 ? 10.652 9.610 8.611 1.00 46.50 176 MET A N 1
ATOM 1459 C CA . MET A 1 176 ? 9.372 8.948 8.311 1.00 46.50 176 MET A CA 1
ATOM 1460 C C . MET A 1 176 ? 8.425 8.834 9.519 1.00 46.50 176 MET A C 1
ATOM 1462 O O . MET A 1 176 ? 7.226 8.621 9.333 1.00 46.50 176 MET A O 1
ATOM 1466 N N . ASP A 1 177 ? 8.941 9.012 10.737 1.00 44.28 177 ASP A N 1
ATOM 1467 C CA . ASP A 1 177 ? 8.168 8.981 11.984 1.00 44.28 177 ASP A CA 1
ATOM 1468 C C . ASP A 1 177 ? 7.740 10.378 12.456 1.00 44.28 177 ASP A C 1
ATOM 1470 O O . ASP A 1 177 ? 7.025 10.525 13.450 1.00 44.28 177 ASP A O 1
ATOM 1474 N N . ASN A 1 178 ? 8.177 11.429 11.759 1.00 42.22 178 ASN A N 1
ATOM 1475 C CA . ASN A 1 178 ? 8.016 12.801 12.209 1.00 42.22 178 ASN A CA 1
ATOM 1476 C C . ASN A 1 178 ? 6.790 13.453 11.551 1.00 42.22 178 ASN A C 1
ATOM 1478 O O . ASN A 1 178 ? 6.886 14.126 10.525 1.00 42.22 178 ASN A O 1
ATOM 1482 N N . GLU A 1 179 ? 5.619 13.266 12.170 1.00 45.41 179 GLU A N 1
ATOM 1483 C CA . GLU A 1 179 ? 4.341 13.874 11.753 1.00 45.41 179 GLU A CA 1
ATOM 1484 C C . GLU A 1 179 ? 4.402 15.415 11.641 1.00 45.41 179 GLU A C 1
ATOM 1486 O O . GLU A 1 179 ? 3.610 16.013 10.910 1.00 45.41 179 GLU A O 1
ATOM 1491 N N . GLU A 1 180 ? 5.351 16.063 12.332 1.00 42.28 180 GLU A N 1
ATOM 1492 C CA . GLU A 1 180 ? 5.523 17.525 12.357 1.00 42.28 180 GLU A CA 1
ATOM 1493 C C . GLU A 1 180 ? 5.923 18.116 10.995 1.00 42.28 180 GLU A C 1
ATOM 1495 O O . GLU A 1 180 ? 5.533 19.243 10.687 1.00 42.28 180 GLU A O 1
ATOM 1500 N N . LEU A 1 181 ? 6.610 17.351 10.134 1.00 43.00 181 LEU A N 1
ATOM 1501 C CA . LEU A 1 181 ? 7.018 17.802 8.791 1.00 43.00 181 LEU A CA 1
ATOM 1502 C C . LEU A 1 181 ? 5.830 18.199 7.901 1.00 43.00 181 LEU A C 1
ATOM 1504 O O . LEU A 1 181 ? 5.979 18.995 6.975 1.00 43.00 181 LEU A O 1
ATOM 1508 N N . PHE A 1 182 ? 4.642 17.672 8.199 1.00 46.81 182 PHE A N 1
ATOM 1509 C CA . PHE A 1 182 ? 3.438 17.856 7.396 1.00 46.81 182 PHE A CA 1
ATOM 1510 C C . PHE A 1 182 ? 2.407 18.796 8.039 1.00 46.81 182 PHE A C 1
ATOM 1512 O O . PHE A 1 182 ? 1.384 19.089 7.417 1.00 46.81 182 PHE A O 1
ATOM 1519 N N . GLU A 1 183 ? 2.644 19.286 9.263 1.00 43.03 183 GLU A N 1
ATOM 1520 C CA . GLU A 1 183 ? 1.773 20.288 9.902 1.00 43.03 183 GLU A CA 1
ATOM 1521 C C . GLU A 1 183 ? 2.008 21.705 9.352 1.00 43.03 183 GLU A C 1
ATOM 1523 O O . GLU A 1 183 ? 1.066 22.499 9.279 1.00 43.03 183 GLU A O 1
ATOM 1528 N N . ASP A 1 184 ? 3.231 21.996 8.899 1.00 37.53 184 ASP A N 1
ATOM 1529 C CA . ASP A 1 184 ? 3.639 23.315 8.396 1.00 37.53 184 ASP A CA 1
ATOM 1530 C C . ASP A 1 184 ? 3.326 23.549 6.910 1.00 37.53 184 ASP A C 1
ATOM 1532 O O . ASP A 1 184 ? 3.422 24.675 6.415 1.00 37.53 184 ASP A O 1
ATOM 1536 N N . MET A 1 185 ? 2.859 22.523 6.195 1.00 41.62 185 MET A N 1
ATOM 1537 C CA . MET A 1 185 ? 2.346 22.654 4.831 1.00 41.62 185 MET A CA 1
ATOM 1538 C C . MET A 1 185 ? 0.920 23.221 4.842 1.00 41.62 185 MET A C 1
ATOM 1540 O O . MET A 1 185 ? -0.048 22.577 4.432 1.00 41.62 185 MET A O 1
ATOM 1544 N N . GLN A 1 186 ? 0.778 24.446 5.356 1.00 34.19 186 GLN A N 1
ATOM 1545 C CA . GLN A 1 186 ? -0.481 25.178 5.337 1.00 34.19 186 GLN A CA 1
ATOM 1546 C C . GLN A 1 186 ? -0.991 25.299 3.900 1.00 34.19 186 GLN A C 1
ATOM 1548 O O . GLN A 1 186 ? -0.374 25.925 3.038 1.00 34.19 186 GLN A O 1
ATOM 1553 N N . MET A 1 187 ? -2.165 24.708 3.681 1.00 32.62 187 MET A N 1
ATOM 1554 C CA . MET A 1 187 ? -3.004 24.920 2.512 1.00 32.62 187 MET A CA 1
ATOM 1555 C C . MET A 1 187 ? -3.165 26.426 2.298 1.00 32.62 187 MET A C 1
ATOM 1557 O O . MET A 1 187 ? -3.777 27.117 3.118 1.00 32.62 187 MET A O 1
ATOM 1561 N N . SER A 1 188 ? -2.623 26.938 1.194 1.00 24.91 188 SER A N 1
ATOM 1562 C CA . SER A 1 188 ? -3.142 28.194 0.665 1.00 24.91 188 SER A CA 1
ATOM 1563 C C . SER A 1 188 ? -4.617 27.958 0.299 1.00 24.91 188 SER A C 1
ATOM 1565 O O . SER A 1 188 ? -4.917 26.899 -0.255 1.00 24.91 188 SER A O 1
ATOM 1567 N N . PRO A 1 189 ? -5.522 28.871 0.692 1.00 33.53 189 PRO A N 1
ATOM 1568 C CA . PRO A 1 189 ? -6.970 28.682 0.605 1.00 33.53 189 PRO A CA 1
ATOM 1569 C C . PRO A 1 189 ? -7.494 28.494 -0.821 1.00 33.53 189 PRO A C 1
ATOM 1571 O O . PRO A 1 189 ? -6.846 28.989 -1.771 1.00 33.53 189 PRO A O 1
#

Secondary structure (DSSP, 8-state):
-EEEEEEEEEEEE------SEEEEE-TTTSTT---SEEEE----SEEEEEEEEEEEEETTTTEEEEEEEEEEEEE-TT--S--SEEEEEEEESS-SEEEEEESS-EEEEE--STT--EEEEEEEETTEEEEEEEEEEPPPTTT--HHHHHHHHHHHTT------EEEETTT----TT-GGGGTS-----

Sequence (189 aa):
MKIIHQKVEAYPSRIRLPVDYLKISDPNYEEGVWCRYEKDNIQMDSIQVMVKHETMYDEQEDYSYDYGELIVSLSNRYWKGEPTAEKEYEIGVDTARYEIETEHNRSEIYTASDGIFGAVNECYYGDKLGKINIYLAIPDEYEMDETEFILNVLRTMNIHHLHLCVVRDEDVDINMDNEELFEDMQMSP

Nearest PDB structures (foldseek):
  8ela-assembly1_A  TM=3.262E-01  e=4.905E+00  Escherichia coli

Solvent-accessible surface area (backbone atoms only — not comparable to full-atom values): 10592 Å² total; per-residue (Å²): 118,45,82,78,47,59,36,41,31,45,32,88,43,91,43,70,47,80,50,44,33,45,34,37,19,27,69,79,82,41,96,88,40,67,64,47,43,76,47,68,76,60,78,33,49,26,42,36,41,32,39,38,38,34,34,37,32,36,79,89,77,74,46,71,50,78,46,43,33,40,36,40,36,38,29,30,89,87,68,80,80,83,62,73,43,75,47,78,36,67,40,30,74,44,35,53,37,45,37,42,36,33,86,79,30,72,43,78,45,63,31,80,40,85,66,38,52,26,38,36,37,40,32,18,58,75,97,38,83,33,34,38,36,37,40,37,51,55,39,49,69,93,76,33,46,67,67,58,50,54,50,50,57,35,47,25,55,69,50,88,79,79,74,88,40,80,48,49,52,96,75,46,92,78,56,92,85,49,70,68,76,60,68,76,67,68,77,78,130

pLDDT: mean 70.96, std 16.39, range [24.91, 93.0]

=== Feature glossary ===
A reading guide for the features in this record.

Start from the sequence.

  · This is the polypeptide sequence — one letter per residue, N-terminus first. Length ranges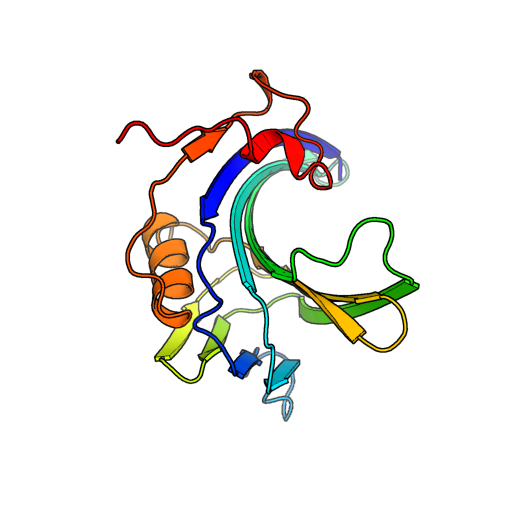 from a few dozen residues for small domains to over a thousand for large multi-domain proteins.

Fold it, and you get atomic coordinates and the backbone conformation that goes with them.

  · Structure coordinates are given as an mmCIF _atom_site loop: one row per atom with element, residue name, chain id, sequence number, and x/y/z position in Å. Only the four main-chain atoms per residue are included here; side chains are omitted to keep the record compact.

  · Backbone dihedral angles. Every residue except chain termini has a φ (preceding-C → N → Cα → C) and a ψ (N → Cα → C → next-N). They are reported in degrees following the IUPAC sign convention. Secondary structure is essentially a statement about which (φ, ψ) basin each residue occupies.

  · The SS8 string is DSSP's per-residue secondary-structure call. α-helix (H) means an i→i+4 H-bond ladder; β-strand (E) means the residue participates in a β-sheet; 3₁₀ (G) and π (I) are tighter and wider helices; T/S are turns/bends; '-' is loop.

  · SS3 is a coarse helix/strand/coil call (letters a/b/c) made by the P-SEA algorithm from inter-Cα distances and dihedrals. It is less detailed than DSSP but needs only Cα positions.

Summarize the fold with a handful of shape descriptors and a per-residue structural alphabet.

  · Radius of gyration (Rg) is the root-mean-square distance of Cα atoms from their centroid — a single number for overall size and compactness. A globular domain of N residues has Rg ≈ 2.2·N^0.38 Å; an extended or disordered chain has a much larger Rg. The Cα contact count is the number of residue pairs whose Cα atoms are within 8 Å and are more than four positions apart in sequence — a standard proxy for tertiary packing density. The bounding box is the smallest axis-aligned box enclosing all Cα atoms.

  · The Foldseek 3Di string encodes local tertiary geometry as a 20-letter alphabet — one character per residue — derived from the relative positions of nearby Cα atoms. Unlike the amino-acid sequence, 3Di is a direct function of the 3D structure, so two proteins with the same fold have similar 3Di strings even at low sequence identity.

  · Solvent-accessible surface area (SASA) is the area in Å² traced out by the centre of a 1.4 Å probe sphere (a water molecule) rolled over the protein's van der Waals surface (Shrake–Rupley / Lee–Richards construction). Buried residues have near-zero SASA; fully exposed residues can exceed 200 Å². The total SASA scales roughly with the number of surface residues.

Ask how reliable the model is.

  · pLDDT (predicted Local Distance Difference Test) is AlphaFold's per-residue confidence score, ranging from 0 to 100. Values above 90 indicate high confidence (typically well-packed cores); 70–90 is confident; 50–70 low confidence; below 50 usually means the region is disordered or the prediction 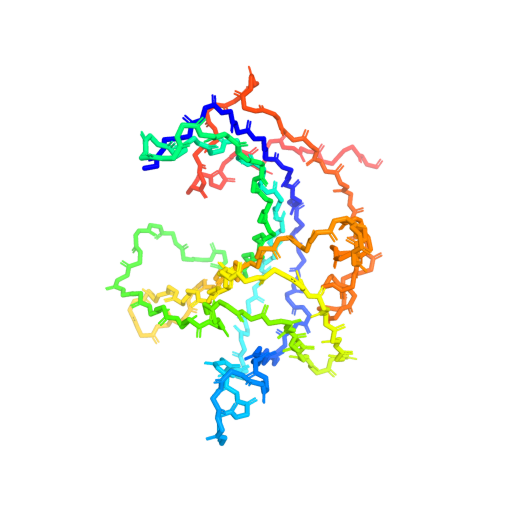is unreliable there. AlphaFold stores pLDDT in the mmCIF B-factor column.

  · B-factor (Debye–Waller factor) reflects atomic displacement in the crystal lattice. It is an experimental observable (units Å²), not a prediction; low values mean the atom is pinned down, high values mean it moves or is heterogeneous across the crystal.

  · Predicted Aligned Error (PAE) is an AlphaFold confidence matrix: entry (i, j) is the expected error in the position of residue j, in ångströms, when the prediction is superimposed on the true structure at residue i. Low PAE within a block of residues means that block is internally rigid and well-predicted; high PAE between two blocks means their relative placement is uncertain even if each block individually is confident.

Place it in context: what it resembles, what it is annotated as, and how it looks.

  · Nearest PDB neighbors are the top structural matches found by Foldseek when searching this structure against the entire Protein Data Bank. Each hit reports a TM-score (0 to 1; >0.5 almost always implies the same fold) and an E-value. These are *structural* homologs — they may share no detectable sequence similarity.

  · Functional annotations link the protein to curated databases. InterPro entries identify conserved domains and families by matching the sequence against member-database signatures (Pfam, PROSITE, CDD, …). Gene Ontology (GO) terms describe molecular function, biological process, and cellular component in a controlled vocabulary. CATH places the structure in a hierarchical fold classification (Class/Architecture/Topology/Homologous-superfamily). The organism is the source species.

  · Three diagnostic plots accompany the record. The Cα contact map visualizes the tertiary structure as a 2D adjacency matrix (8 Å cutoff, sequence-local contacts suppressed). The Ramachandran plot shows the distribution of backbone (φ, ψ) torsions, with points in the α and β basins reflecting secondary structure content. The PAE plot shows AlphaFold's inter-residue confidence as a color matrix.

  · Six rendered views show the 3D structure from the faces of a cube — i.e. along ±x, ±y, ±z. Rendering representation is drawn randomly per protein from cartoon (secondary-structure ribbons), sticks (backbone bonds), or molecular surface; coloring is either N→C rainbow (blue at the N-terminus through red at the C-terminus) or one color per chain.